Protein AF-A0A519LJG6-F1 (afdb_monomer_lite)

Foldseek 3Di:
DDDPPPPPPPPDPDPPDPDPDDDDDDPPQPPDDDDQKDWDDDPVCRVPTWIWGWDDDRPDTQWIDIQFKIWGFDDDPPDTAKIWMAGCPPNDGHTAKMWGFDDDPNHTAKIKMAGDDDPVQPRHPWIKMWGWDQDPVQKIKIWIWTAHSPPRDTHTAQWIWIFHDDPSHTAKIWIWHPPDPVTDIDIDGDDDDPDPPDD

Secondary structure (DSSP, 8-state):
---------S-----S--------------------EEEE--TT-GGG-EEEEEEEETTEEEEEE-SSEEEEEEEETTEEEEEEEEE-GGG--EEEEEEEEEEETTEEEEEEEEE---SS-TT-SEEEEEEEEE-TTSEEEEEEEEE-TTT--EEEEEEEEEEEEETTEEEEEEEEE-SSSSPEEEEEE-----S----

pLDDT: mean 85.19, std 20.62, range [30.3, 98.69]

Sequence (199 aa):
MKNFLCLFVALAIILGSCSHDDSNEPDNGNNVTLPKKIQYTNPDYPDRNFTSAIKYVGNRIVSFTTEKTRTDYTYQGNLIVKITTYDIRYNKNDKLVEDSYSYTGGKLSSWTSAENFTSEYPFGEYRSKSVYTYNADDTITKEKYQINTTTGEETKSNYFDVFTYKNGNLITLVSTDTNSLPYSVNTSIYEYDTKKQSI

Structure (mmCIF, N/CA/C/O backbone):
data_AF-A0A519LJG6-F1
#
_entry.id   AF-A0A519LJG6-F1
#
loop_
_atom_site.group_PDB
_atom_site.id
_atom_site.type_symbol
_atom_site.label_atom_id
_atom_site.label_alt_id
_atom_site.label_comp_id
_atom_site.label_asym_id
_atom_site.label_entity_id
_atom_site.label_seq_id
_atom_site.pdbx_PDB_ins_code
_atom_site.Cartn_x
_atom_site.Cartn_y
_atom_site.Cartn_z
_atom_site.occupancy
_atom_site.B_iso_or_equiv
_atom_site.auth_seq_id
_atom_site.auth_comp_id
_atom_site.auth_asym_id
_atom_site.auth_atom_id
_atom_site.pdbx_PDB_model_num
ATOM 1 N N . MET A 1 1 ? 14.552 14.739 -6.191 1.00 30.30 1 MET A N 1
ATOM 2 C CA . MET A 1 1 ? 13.195 14.914 -5.629 1.00 30.30 1 MET A CA 1
ATOM 3 C C . MET A 1 1 ? 12.362 13.715 -6.059 1.00 30.30 1 MET A C 1
ATOM 5 O O . MET A 1 1 ? 12.070 13.585 -7.241 1.00 30.30 1 MET A O 1
ATOM 9 N N . LYS A 1 2 ? 12.139 12.761 -5.146 1.00 32.56 2 LYS A N 1
ATOM 10 C CA . LYS A 1 2 ? 11.453 11.486 -5.409 1.00 32.56 2 LYS A CA 1
ATOM 11 C C . LYS A 1 2 ? 9.969 11.709 -5.107 1.00 32.56 2 LYS A C 1
ATOM 13 O O . LYS A 1 2 ? 9.604 11.837 -3.944 1.00 32.56 2 LYS A O 1
ATOM 18 N N . ASN A 1 3 ? 9.145 11.854 -6.140 1.00 36.41 3 ASN A N 1
ATOM 19 C CA . ASN A 1 3 ? 7.713 12.093 -5.969 1.00 36.41 3 ASN A CA 1
ATOM 20 C C . ASN A 1 3 ? 7.048 10.782 -5.529 1.00 36.41 3 ASN A C 1
ATOM 22 O O . ASN A 1 3 ? 6.919 9.857 -6.329 1.00 36.41 3 ASN A O 1
ATOM 26 N N . PHE A 1 4 ? 6.654 10.704 -4.257 1.00 41.19 4 PHE A N 1
ATOM 27 C CA . PHE A 1 4 ? 5.758 9.668 -3.753 1.00 41.19 4 PHE A CA 1
ATOM 28 C C . PHE A 1 4 ? 4.382 9.871 -4.394 1.00 41.19 4 PHE A C 1
ATOM 30 O O . PHE A 1 4 ? 3.631 10.765 -4.011 1.00 41.19 4 PHE A O 1
ATOM 37 N N . LEU A 1 5 ? 4.051 9.048 -5.390 1.00 36.72 5 LEU A N 1
ATOM 38 C CA . LEU A 1 5 ? 2.662 8.853 -5.785 1.00 36.72 5 LEU A CA 1
ATOM 39 C C . LEU A 1 5 ? 2.018 7.970 -4.704 1.00 36.72 5 LEU A C 1
ATOM 41 O O . LEU A 1 5 ? 2.095 6.746 -4.764 1.00 36.72 5 LEU A O 1
ATOM 45 N N . CYS A 1 6 ? 1.420 8.593 -3.687 1.00 42.44 6 CYS A N 1
ATOM 46 C CA . CYS A 1 6 ? 0.468 7.923 -2.804 1.00 42.44 6 CYS A CA 1
ATOM 47 C C . CYS A 1 6 ? -0.752 7.517 -3.640 1.00 42.44 6 CYS A C 1
ATOM 49 O O . CYS A 1 6 ? -1.692 8.292 -3.810 1.00 42.44 6 CYS A O 1
ATOM 51 N N . LEU A 1 7 ? -0.727 6.311 -4.202 1.00 42.25 7 LEU A N 1
ATOM 52 C CA . LEU A 1 7 ? -1.889 5.717 -4.848 1.00 42.25 7 LEU A CA 1
ATOM 53 C C . LEU A 1 7 ? -2.843 5.211 -3.765 1.00 42.25 7 LEU A C 1
ATOM 55 O O . LEU A 1 7 ? -2.740 4.089 -3.276 1.00 42.25 7 LEU A O 1
ATOM 59 N N . PHE A 1 8 ? -3.805 6.066 -3.424 1.00 45.81 8 PHE A N 1
ATOM 60 C CA . PHE A 1 8 ? -5.108 5.656 -2.914 1.00 45.81 8 PHE A CA 1
ATOM 61 C C . PHE A 1 8 ? -5.787 4.754 -3.960 1.00 45.81 8 PHE A C 1
ATOM 63 O O . PHE A 1 8 ? -6.576 5.211 -4.779 1.00 45.81 8 PHE A O 1
ATOM 70 N N . VAL A 1 9 ? -5.461 3.461 -3.957 1.00 46.34 9 VAL A N 1
ATOM 71 C CA . VAL A 1 9 ? -6.198 2.424 -4.697 1.00 46.34 9 VAL A CA 1
ATOM 72 C C . VAL A 1 9 ? -6.468 1.268 -3.741 1.00 46.34 9 VAL A C 1
ATOM 74 O O . VAL A 1 9 ? -5.906 0.186 -3.850 1.00 46.34 9 VAL A O 1
ATOM 77 N N . ALA A 1 10 ? -7.315 1.527 -2.747 1.00 42.22 10 ALA A N 1
ATOM 78 C CA . ALA A 1 10 ? -7.907 0.478 -1.917 1.00 42.22 10 ALA A CA 1
ATOM 79 C C . ALA A 1 10 ? -9.402 0.703 -1.615 1.00 42.22 10 ALA A C 1
ATOM 81 O O . ALA A 1 10 ? -9.995 -0.085 -0.888 1.00 42.22 10 ALA A O 1
ATOM 82 N N . LEU A 1 11 ? -10.046 1.716 -2.211 1.00 42.59 11 LEU A N 1
ATOM 83 C CA . LEU A 1 11 ? -11.495 1.937 -2.119 1.00 42.59 11 LEU A CA 1
ATOM 84 C C . LEU A 1 11 ? -12.118 1.933 -3.523 1.00 42.59 11 LEU A C 1
ATOM 86 O O . LEU A 1 11 ? -12.392 2.975 -4.104 1.00 42.59 11 LEU A O 1
ATOM 90 N N . ALA A 1 12 ? -12.315 0.745 -4.094 1.00 46.16 12 ALA A N 1
ATOM 91 C CA . ALA A 1 12 ? -13.162 0.572 -5.280 1.00 46.16 12 ALA A CA 1
ATOM 92 C C . ALA A 1 12 ? -13.862 -0.800 -5.315 1.00 46.16 12 ALA A C 1
ATOM 94 O O . ALA A 1 12 ? -14.150 -1.325 -6.386 1.00 46.16 12 ALA A O 1
ATOM 95 N N . ILE A 1 13 ? -14.140 -1.406 -4.153 1.00 48.88 13 ILE A N 1
ATOM 96 C CA . ILE A 1 13 ? -14.915 -2.656 -4.074 1.00 48.88 13 ILE A CA 1
ATOM 97 C C . ILE A 1 13 ? -16.070 -2.482 -3.084 1.00 48.88 13 ILE A C 1
ATOM 99 O O . ILE A 1 13 ? -16.146 -3.138 -2.053 1.00 48.88 13 ILE A O 1
ATOM 103 N N . ILE A 1 14 ? -16.971 -1.553 -3.405 1.00 45.97 14 ILE A N 1
ATOM 104 C CA . ILE A 1 14 ? -18.349 -1.549 -2.894 1.00 45.97 14 ILE A CA 1
ATOM 105 C C . ILE A 1 14 ? -19.282 -1.070 -4.018 1.00 45.97 14 ILE A C 1
ATOM 107 O O . ILE A 1 14 ? -19.922 -0.033 -3.932 1.00 45.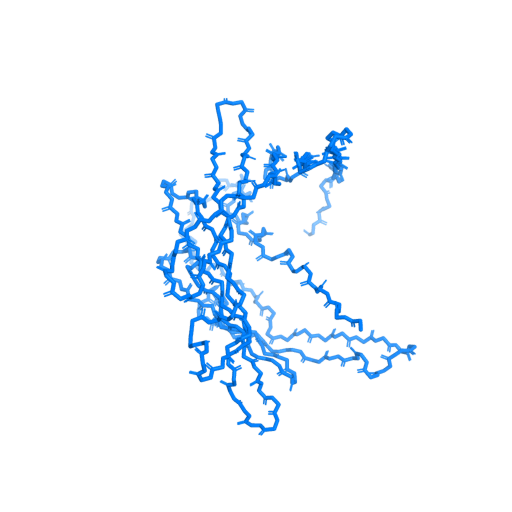97 14 ILE A O 1
ATOM 111 N N . LEU A 1 15 ? -19.330 -1.813 -5.125 1.00 41.88 15 LEU A N 1
ATOM 112 C CA . LEU A 1 15 ? -20.366 -1.659 -6.158 1.00 41.88 15 LEU A CA 1
ATOM 113 C C . LEU A 1 15 ? -21.235 -2.921 -6.202 1.00 41.88 15 LEU A C 1
ATOM 115 O O . LEU A 1 15 ? -21.326 -3.588 -7.225 1.00 41.88 15 LEU A O 1
ATOM 119 N N . GLY A 1 16 ? -21.812 -3.289 -5.056 1.00 42.28 16 GLY A N 1
ATOM 120 C CA . GLY A 1 16 ? -22.597 -4.520 -4.919 1.00 42.28 16 GLY A CA 1
ATOM 121 C C . GLY A 1 16 ? -23.886 -4.403 -4.111 1.00 42.28 16 GLY A C 1
ATOM 122 O O . GLY A 1 16 ? -24.398 -5.430 -3.693 1.00 42.28 16 GLY A O 1
ATOM 123 N N . SER A 1 17 ? -24.417 -3.205 -3.840 1.00 34.50 17 SER A N 1
ATOM 124 C CA . SER A 1 17 ? -25.734 -3.102 -3.189 1.00 34.50 17 SER A CA 1
ATOM 125 C C . SER A 1 17 ? -26.428 -1.766 -3.457 1.00 34.50 17 SER A C 1
ATOM 127 O O . SER A 1 17 ? -26.683 -0.986 -2.544 1.00 34.50 17 SER A O 1
ATOM 129 N N . CYS A 1 18 ? -26.758 -1.519 -4.721 1.00 38.38 18 CYS A N 1
ATOM 130 C CA . CYS A 1 18 ? -27.837 -0.611 -5.099 1.00 38.38 18 CYS A CA 1
ATOM 131 C C . CYS A 1 18 ? -28.643 -1.272 -6.224 1.00 38.38 18 CYS A C 1
ATOM 133 O O . CYS A 1 18 ? -28.497 -0.907 -7.383 1.00 38.38 18 CYS A O 1
ATOM 135 N N . SER A 1 19 ? -29.490 -2.243 -5.886 1.00 35.34 19 SER A N 1
ATOM 136 C CA . SER A 1 19 ? -30.708 -2.498 -6.658 1.00 35.34 19 SER A CA 1
ATOM 137 C C . SER A 1 19 ? -31.836 -2.803 -5.679 1.00 35.34 19 SER A C 1
ATOM 139 O O . SER A 1 19 ? -31.994 -3.919 -5.191 1.00 35.34 19 SER A O 1
ATOM 141 N N . HIS A 1 20 ? -32.598 -1.768 -5.343 1.00 41.69 20 HIS A N 1
ATOM 142 C CA . HIS A 1 20 ? -34.005 -1.978 -5.059 1.00 41.69 20 HIS A CA 1
ATOM 143 C C . HIS A 1 20 ? -34.674 -1.999 -6.427 1.00 41.69 20 HIS A C 1
ATOM 145 O O . HIS A 1 20 ? -34.924 -0.940 -6.984 1.00 41.69 20 HIS A O 1
ATOM 151 N N . ASP A 1 21 ? -34.819 -3.191 -6.989 1.00 35.78 21 ASP A N 1
ATOM 152 C CA . ASP A 1 21 ? -35.849 -3.486 -7.975 1.00 35.78 21 ASP A CA 1
ATOM 153 C C . ASP A 1 21 ? -36.159 -4.978 -7.865 1.00 35.78 21 ASP A C 1
ATOM 155 O O . ASP A 1 21 ? -35.320 -5.842 -8.129 1.00 35.78 21 ASP A O 1
ATOM 159 N N . ASP A 1 22 ? -37.370 -5.258 -7.390 1.00 40.38 22 ASP A N 1
ATOM 160 C CA . ASP A 1 22 ? -37.976 -6.579 -7.373 1.00 40.38 22 ASP A CA 1
ATOM 161 C C . ASP A 1 22 ? -38.136 -7.070 -8.819 1.00 40.38 22 ASP A C 1
ATOM 163 O O . ASP A 1 22 ? -39.099 -6.731 -9.506 1.00 40.38 22 ASP A O 1
ATOM 167 N N . SER A 1 23 ? -37.219 -7.907 -9.298 1.00 36.44 23 SER A N 1
ATOM 168 C CA . SER A 1 23 ? -37.533 -8.825 -10.394 1.00 36.44 23 SER A CA 1
ATOM 169 C C . SER A 1 23 ? -36.710 -10.107 -10.289 1.00 36.44 23 SER A C 1
ATOM 171 O O . SER A 1 23 ? -35.486 -10.106 -10.190 1.00 36.44 23 SER A O 1
ATOM 173 N N . ASN A 1 24 ? -37.437 -11.222 -10.244 1.00 42.44 24 ASN A N 1
ATOM 174 C CA . ASN A 1 24 ? -36.923 -12.577 -10.109 1.00 42.44 24 ASN A CA 1
ATOM 175 C C . ASN A 1 24 ? -36.322 -13.071 -11.435 1.00 42.44 24 ASN A C 1
ATOM 177 O O . ASN A 1 24 ? -36.947 -13.883 -12.115 1.00 42.44 24 ASN A O 1
ATOM 181 N N . GLU A 1 25 ? -35.114 -12.633 -11.787 1.00 36.94 25 GLU A N 1
ATOM 182 C CA . GLU A 1 25 ? -34.298 -13.326 -12.790 1.00 36.94 25 GLU A CA 1
ATOM 183 C C . GLU A 1 25 ? -32.906 -13.681 -12.243 1.00 36.94 25 GLU A C 1
ATOM 185 O O . GLU A 1 25 ? -32.318 -12.910 -11.481 1.00 36.94 25 GLU A O 1
ATOM 190 N N . PRO A 1 26 ? -32.367 -14.867 -12.588 1.00 40.28 26 PRO A N 1
ATOM 191 C CA . PRO A 1 26 ? -31.034 -15.264 -12.169 1.00 40.28 26 PRO A CA 1
ATOM 192 C C . PRO A 1 26 ? -30.013 -14.396 -12.910 1.00 40.28 26 PRO A C 1
ATOM 194 O O . PRO A 1 26 ? -29.839 -14.540 -14.119 1.00 40.28 26 PRO A O 1
ATOM 197 N N . ASP A 1 27 ? -29.359 -13.495 -12.172 1.00 42.53 27 ASP A N 1
ATOM 198 C CA . ASP A 1 27 ? -28.318 -12.583 -12.658 1.00 42.53 27 ASP A CA 1
ATOM 199 C C . ASP A 1 27 ? -27.167 -13.375 -13.300 1.00 42.53 27 ASP A C 1
ATOM 201 O O . ASP A 1 27 ? -26.256 -13.903 -12.651 1.00 42.53 27 ASP A O 1
ATOM 205 N N . ASN A 1 28 ? -27.271 -13.526 -14.616 1.00 39.53 28 ASN A N 1
ATOM 206 C CA . ASN A 1 28 ? -26.342 -14.247 -15.459 1.00 39.53 28 ASN A CA 1
ATOM 207 C C . ASN A 1 28 ? -25.142 -13.327 -15.712 1.00 39.53 28 ASN A C 1
ATOM 209 O O . ASN A 1 28 ? -25.049 -12.682 -16.749 1.00 39.53 28 ASN A O 1
ATOM 213 N N . GLY A 1 29 ? -24.247 -13.245 -14.723 1.00 47.47 29 GLY A N 1
ATOM 214 C CA . GLY A 1 29 ? -22.912 -12.665 -14.848 1.00 47.47 29 GLY A CA 1
ATOM 215 C C . GLY A 1 29 ? -22.887 -11.287 -15.504 1.00 47.47 29 GLY A C 1
ATOM 216 O O . GLY A 1 29 ? -22.492 -11.177 -16.662 1.00 47.47 29 GLY A O 1
ATOM 217 N N . ASN A 1 30 ? -23.246 -10.249 -14.743 1.00 49.38 30 ASN A N 1
ATOM 218 C CA . ASN A 1 30 ? -23.007 -8.841 -15.069 1.00 49.38 30 ASN A CA 1
ATOM 219 C C . ASN A 1 30 ? -21.791 -8.650 -15.997 1.00 49.38 30 ASN A C 1
ATOM 221 O O . ASN A 1 30 ? -20.646 -8.886 -15.598 1.00 49.38 30 ASN A O 1
ATOM 225 N N . ASN A 1 31 ? -22.044 -8.224 -17.241 1.00 59.66 31 ASN A N 1
ATOM 226 C CA . ASN A 1 31 ? -21.032 -7.889 -18.246 1.00 59.66 31 ASN A CA 1
ATOM 227 C C . ASN A 1 31 ? -20.259 -6.629 -17.816 1.00 59.66 31 ASN A C 1
ATOM 229 O O . ASN A 1 31 ? -20.437 -5.538 -18.360 1.00 59.66 31 ASN A O 1
ATOM 233 N N . VAL A 1 32 ? -19.405 -6.759 -16.801 1.00 77.06 32 VAL A N 1
ATOM 234 C CA . VAL A 1 32 ? -18.579 -5.660 -16.306 1.00 77.06 32 VAL A CA 1
ATOM 235 C C . VAL A 1 32 ? -17.503 -5.355 -17.347 1.00 77.06 32 VAL A C 1
ATOM 237 O O . VAL A 1 32 ? -16.586 -6.144 -17.581 1.00 77.06 32 VAL A O 1
ATOM 240 N N . THR A 1 33 ? -17.600 -4.184 -17.975 1.00 87.44 33 THR A N 1
ATOM 241 C CA . THR A 1 33 ? -16.565 -3.683 -18.885 1.00 87.44 33 THR A CA 1
ATOM 242 C C . THR A 1 33 ? -15.431 -3.069 -18.071 1.00 87.44 33 THR A C 1
ATOM 244 O O . THR A 1 33 ? -15.617 -2.054 -17.406 1.00 87.44 33 THR A O 1
ATOM 247 N N . LEU A 1 34 ? -14.245 -3.682 -18.122 1.00 91.94 34 LEU A N 1
ATOM 248 C CA . LEU A 1 34 ? -13.071 -3.241 -17.363 1.00 91.94 34 LEU A CA 1
ATOM 249 C C . LEU A 1 34 ? -12.063 -2.506 -18.261 1.00 91.94 34 LEU A C 1
ATOM 251 O O . LEU A 1 34 ? -11.753 -2.996 -19.355 1.00 91.94 34 LEU A O 1
ATOM 255 N N . PRO A 1 35 ? -11.510 -1.361 -17.817 1.00 93.94 35 PRO A N 1
ATOM 256 C CA . PRO A 1 35 ? -10.543 -0.602 -18.597 1.00 93.94 35 PRO A CA 1
ATOM 257 C C . PRO A 1 35 ? -9.236 -1.382 -18.736 1.00 93.94 35 PRO A C 1
ATOM 259 O O . PRO A 1 35 ? -8.608 -1.747 -17.753 1.00 93.94 35 PRO A O 1
ATOM 262 N N . LYS A 1 36 ? -8.778 -1.608 -19.968 1.00 95.00 36 LYS A N 1
ATOM 263 C CA . LYS A 1 36 ? -7.524 -2.342 -20.235 1.00 95.00 36 LYS A CA 1
ATOM 264 C C . LYS A 1 36 ? -6.320 -1.432 -20.461 1.00 95.00 36 LYS A C 1
ATOM 266 O O . LYS A 1 36 ? -5.195 -1.919 -20.543 1.00 95.00 36 LYS A O 1
ATOM 271 N N . LYS A 1 37 ? -6.549 -0.126 -20.594 1.00 95.75 37 LYS A N 1
ATOM 272 C CA . LYS A 1 37 ? -5.528 0.872 -20.907 1.00 95.75 37 LYS A CA 1
ATOM 273 C C . LYS A 1 37 ? -5.874 2.189 -20.224 1.00 95.75 37 LYS A C 1
ATOM 275 O O . LYS A 1 37 ? -7.031 2.597 -20.266 1.00 95.75 37 LYS A O 1
ATOM 280 N N . ILE A 1 38 ? -4.878 2.855 -19.650 1.00 93.94 38 ILE A N 1
ATOM 281 C CA . ILE A 1 38 ? -4.988 4.248 -19.203 1.00 93.94 38 ILE A CA 1
ATOM 282 C C . ILE A 1 38 ? -3.919 5.044 -19.939 1.00 93.94 38 ILE A C 1
ATOM 284 O O . ILE A 1 38 ? -2.797 4.575 -20.129 1.00 93.94 38 ILE A O 1
ATOM 288 N N . GLN A 1 39 ? -4.280 6.240 -20.381 1.00 94.38 39 GLN A N 1
ATOM 289 C CA . GLN A 1 39 ? -3.352 7.161 -21.008 1.00 94.38 39 GLN A CA 1
ATOM 290 C C . GLN A 1 39 ? -3.410 8.486 -20.266 1.00 94.38 39 GLN A C 1
ATOM 292 O O . GLN A 1 39 ? -4.486 9.043 -20.062 1.00 94.38 39 GLN A O 1
ATOM 297 N N . TYR A 1 40 ? -2.244 8.974 -19.866 1.00 92.12 40 TYR A N 1
ATOM 298 C CA . TYR A 1 40 ? -2.080 10.307 -19.316 1.00 92.12 40 TYR A CA 1
ATOM 299 C C . TYR A 1 40 ? -1.356 11.175 -20.339 1.00 92.12 40 TYR A C 1
ATOM 301 O O . TYR A 1 40 ? -0.300 10.795 -20.853 1.00 92.12 40 TYR A O 1
ATOM 309 N N . THR A 1 41 ? -1.939 12.335 -20.628 1.00 94.31 41 THR A N 1
ATOM 310 C CA . THR A 1 41 ? -1.393 13.328 -21.552 1.00 94.31 41 THR A CA 1
ATOM 311 C C . THR A 1 41 ? -1.364 14.694 -20.890 1.00 94.31 41 THR A C 1
ATOM 313 O O . THR A 1 41 ? -2.393 15.187 -20.432 1.00 94.31 41 THR A O 1
ATOM 316 N N . ASN A 1 42 ? -0.196 15.318 -20.890 1.00 93.25 42 ASN A N 1
ATOM 317 C CA . ASN A 1 42 ? 0.047 16.677 -20.462 1.00 93.25 42 ASN A CA 1
ATOM 318 C C . ASN A 1 42 ? 0.835 17.396 -21.573 1.00 93.25 42 ASN A C 1
ATOM 320 O O . ASN A 1 42 ? 2.006 17.077 -21.785 1.00 93.25 42 ASN A O 1
ATOM 324 N N . PRO A 1 43 ? 0.208 18.328 -22.308 1.00 94.19 43 PRO A N 1
ATOM 325 C CA . PRO A 1 43 ? 0.860 19.009 -23.424 1.00 94.19 43 PRO A CA 1
ATOM 326 C C . PRO A 1 43 ? 2.018 19.915 -22.981 1.00 94.19 43 PRO A C 1
ATOM 328 O O . PRO A 1 43 ? 2.978 20.054 -23.732 1.00 94.19 43 PRO A O 1
ATOM 331 N N . ASP A 1 44 ? 1.970 20.468 -21.764 1.00 97.56 44 ASP A N 1
ATOM 332 C CA . ASP A 1 44 ? 3.036 21.320 -21.216 1.00 97.56 44 ASP A CA 1
ATOM 333 C C . ASP A 1 44 ? 4.260 20.503 -20.781 1.00 97.56 44 ASP A C 1
ATOM 335 O O . ASP A 1 44 ? 5.379 21.014 -20.715 1.00 97.56 44 ASP A O 1
ATOM 339 N N . TYR A 1 45 ? 4.059 19.211 -20.500 1.00 93.94 45 TYR A N 1
ATOM 340 C CA . TYR A 1 45 ? 5.118 18.282 -20.114 1.00 93.94 45 TYR A CA 1
ATOM 341 C C . TYR A 1 45 ? 4.988 16.937 -20.847 1.00 93.94 45 TYR A C 1
ATOM 343 O O . TYR A 1 45 ? 4.696 15.925 -20.199 1.00 93.94 45 TYR A O 1
ATOM 351 N N . PRO A 1 46 ? 5.249 16.886 -22.170 1.00 90.81 46 PRO A N 1
ATOM 352 C CA . PRO A 1 46 ? 5.054 15.677 -22.970 1.00 90.81 46 PRO A CA 1
ATOM 353 C C . PRO A 1 46 ? 5.853 14.468 -22.474 1.00 90.81 46 PRO A C 1
ATOM 355 O O . PRO A 1 46 ? 5.363 13.345 -22.535 1.00 90.81 46 PRO A O 1
ATOM 358 N N . ASP A 1 47 ? 7.035 14.688 -21.892 1.00 89.06 47 ASP A N 1
ATOM 359 C CA . ASP A 1 47 ? 7.883 13.629 -21.318 1.00 89.06 47 ASP A CA 1
ATOM 360 C C . ASP A 1 47 ? 7.277 12.958 -20.071 1.00 89.06 47 ASP A C 1
ATOM 362 O O . ASP A 1 47 ? 7.780 11.943 -19.583 1.00 89.06 47 ASP A O 1
ATOM 366 N N . ARG A 1 48 ? 6.209 13.540 -19.510 1.00 88.00 48 ARG A N 1
ATOM 367 C CA . ARG A 1 48 ? 5.432 12.950 -18.412 1.00 88.00 48 ARG A CA 1
ATOM 368 C C . ARG A 1 48 ? 4.243 12.145 -18.910 1.00 88.00 48 ARG A C 1
ATOM 370 O O . ARG A 1 48 ? 3.579 11.519 -18.085 1.00 88.00 48 ARG A O 1
ATOM 377 N N . ASN A 1 49 ? 3.958 12.170 -20.210 1.00 91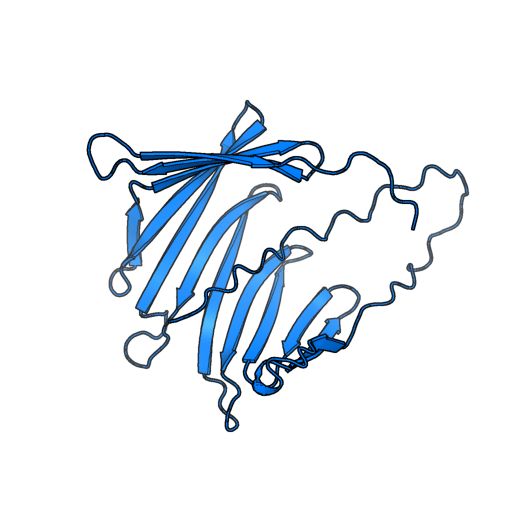.19 49 ASN A N 1
ATOM 378 C CA . ASN A 1 49 ? 2.921 11.334 -20.788 1.00 91.19 49 ASN A CA 1
ATOM 379 C C . ASN A 1 49 ? 3.282 9.875 -20.556 1.00 91.19 49 ASN A C 1
ATOM 381 O O . ASN A 1 49 ? 4.447 9.487 -20.623 1.00 91.19 49 ASN A O 1
ATOM 385 N N . PHE A 1 50 ? 2.276 9.059 -20.282 1.00 89.44 50 PHE A N 1
ATOM 386 C CA . PHE A 1 50 ? 2.487 7.628 -20.184 1.00 89.44 50 PHE A CA 1
ATOM 387 C C . PHE A 1 50 ? 1.250 6.884 -20.643 1.00 89.44 50 PHE A C 1
ATOM 389 O O . PHE A 1 50 ? 0.112 7.344 -20.513 1.00 89.44 50 PHE A O 1
ATOM 396 N N . THR A 1 51 ? 1.500 5.694 -21.163 1.00 94.50 51 THR A N 1
ATOM 397 C CA . THR A 1 51 ? 0.479 4.681 -21.363 1.00 94.50 51 THR A CA 1
ATOM 398 C C . THR A 1 51 ? 0.684 3.582 -20.338 1.00 94.50 51 THR A C 1
ATOM 400 O O . THR A 1 51 ? 1.811 3.156 -20.079 1.00 94.50 51 THR A O 1
ATOM 403 N N . SER A 1 52 ? -0.413 3.094 -19.778 1.00 96.25 52 SER A N 1
ATOM 404 C CA . SER A 1 52 ? -0.420 1.868 -19.002 1.00 96.25 52 SER A CA 1
ATOM 405 C C . SER A 1 52 ? -1.396 0.851 -19.572 1.00 96.25 52 SER A C 1
ATOM 407 O O . SER A 1 52 ? -2.376 1.195 -20.233 1.00 96.25 52 SER A O 1
ATOM 409 N N . ALA A 1 53 ? -1.106 -0.417 -19.313 1.00 97.75 53 ALA A N 1
ATOM 410 C CA . ALA A 1 53 ? -1.943 -1.556 -19.633 1.00 97.75 53 ALA A 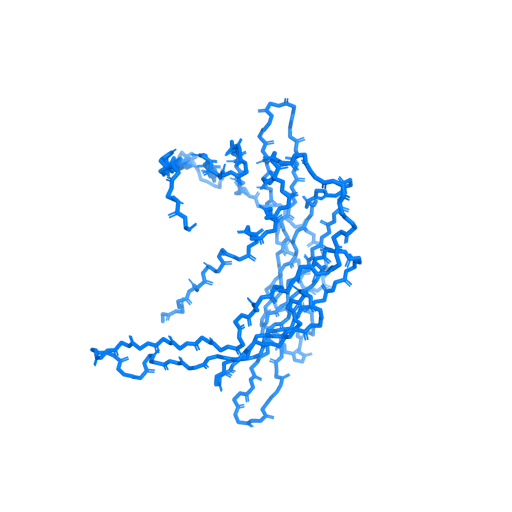CA 1
ATOM 411 C C . ALA A 1 53 ? -2.374 -2.254 -18.343 1.00 97.75 53 ALA A C 1
ATOM 413 O O . ALA A 1 53 ? -1.591 -2.375 -17.399 1.00 97.75 53 ALA A O 1
ATOM 414 N N . ILE A 1 54 ? -3.609 -2.746 -18.323 1.00 98.12 54 ILE A N 1
ATOM 415 C CA . ILE A 1 54 ? -4.187 -3.458 -17.185 1.00 98.12 54 ILE A CA 1
ATOM 416 C C . ILE A 1 54 ? -4.621 -4.846 -17.637 1.00 98.12 54 ILE A C 1
ATOM 418 O O . ILE A 1 54 ? -5.318 -5.003 -18.643 1.00 98.12 54 ILE A O 1
ATOM 422 N N . LYS A 1 55 ? -4.196 -5.864 -16.890 1.00 97.75 55 LYS A N 1
ATOM 423 C CA . LYS A 1 55 ? -4.580 -7.260 -17.102 1.00 97.75 55 LYS A CA 1
ATOM 424 C C . LYS A 1 55 ? -5.499 -7.716 -15.983 1.00 97.75 55 LYS A C 1
ATOM 426 O O . LYS A 1 55 ? -5.250 -7.419 -14.815 1.00 97.75 55 LYS A O 1
ATOM 431 N N . TYR A 1 56 ? -6.504 -8.501 -16.358 1.00 96.56 56 TYR A N 1
ATOM 432 C CA . TYR A 1 56 ? -7.498 -9.046 -15.443 1.00 96.56 56 TYR A CA 1
ATOM 433 C C . TYR A 1 56 ? -7.640 -10.558 -15.602 1.00 96.56 56 TYR A C 1
ATOM 435 O O . TYR A 1 56 ? -7.437 -11.094 -16.692 1.00 96.56 56 TYR A O 1
ATOM 443 N N . VAL A 1 57 ? -8.052 -11.218 -14.522 1.00 94.62 57 VAL A N 1
ATOM 444 C CA . VAL A 1 57 ? -8.630 -12.567 -14.532 1.00 94.62 57 VAL A CA 1
ATOM 445 C C . VAL A 1 57 ? -10.025 -12.454 -13.925 1.00 94.62 57 VAL A C 1
ATOM 447 O O . VAL A 1 57 ? -10.170 -12.126 -12.747 1.00 94.62 57 VAL A O 1
ATOM 450 N N . GLY A 1 58 ? -11.060 -12.659 -14.743 1.00 91.44 58 GLY A N 1
ATOM 451 C CA . GLY A 1 58 ? -12.425 -12.276 -14.373 1.00 91.44 58 GLY A CA 1
ATOM 452 C C . GLY A 1 58 ? -12.496 -10.777 -14.071 1.00 91.44 58 GLY A C 1
ATOM 453 O O . GLY A 1 58 ? -12.060 -9.961 -14.881 1.00 91.44 58 GLY A O 1
ATOM 454 N N . ASN A 1 59 ? -12.988 -10.423 -12.882 1.00 90.81 59 ASN A N 1
ATOM 455 C CA . ASN A 1 59 ? -13.063 -9.042 -12.400 1.00 90.81 59 ASN A CA 1
ATOM 456 C C . ASN A 1 59 ? -11.856 -8.589 -11.557 1.00 90.81 59 ASN A C 1
ATOM 458 O O . ASN A 1 59 ? -11.852 -7.471 -11.043 1.00 90.81 59 ASN A O 1
ATOM 462 N N . ARG A 1 60 ? -10.826 -9.429 -11.400 1.00 93.38 60 ARG A N 1
ATOM 463 C CA . ARG A 1 60 ? -9.656 -9.124 -10.565 1.00 93.38 60 ARG A CA 1
ATOM 464 C C . ARG A 1 60 ? -8.521 -8.582 -11.409 1.00 93.38 60 ARG A C 1
ATOM 466 O O . ARG A 1 60 ? -8.125 -9.225 -12.380 1.00 93.38 60 ARG A O 1
ATOM 473 N N . ILE A 1 61 ? -7.980 -7.429 -11.028 1.00 96.44 61 ILE A N 1
ATOM 474 C CA . ILE A 1 61 ? -6.732 -6.921 -11.599 1.00 96.44 61 ILE A CA 1
ATOM 475 C C . ILE A 1 61 ? -5.597 -7.858 -11.193 1.00 96.44 61 ILE A C 1
ATOM 477 O O . ILE A 1 61 ? -5.436 -8.157 -10.021 1.00 96.44 61 ILE A O 1
ATOM 481 N N . VAL A 1 62 ? -4.819 -8.349 -12.151 1.00 97.69 62 VAL A N 1
ATOM 482 C CA . VAL A 1 62 ? -3.659 -9.211 -11.864 1.00 97.69 62 VAL A CA 1
ATOM 483 C C . VAL A 1 62 ? -2.345 -8.509 -12.154 1.00 97.69 62 VAL A C 1
ATOM 485 O O . VAL A 1 62 ? -1.333 -8.835 -11.540 1.00 97.69 62 VAL A O 1
ATOM 488 N N . SER A 1 63 ? -2.354 -7.523 -13.056 1.00 97.94 63 SER A N 1
ATOM 489 C CA . SER A 1 63 ? -1.171 -6.722 -13.345 1.00 97.94 63 SER A CA 1
ATOM 490 C C . SER A 1 63 ? -1.534 -5.346 -13.899 1.00 97.94 63 SER A C 1
ATOM 492 O O . SER A 1 63 ? -2.472 -5.210 -14.689 1.00 97.94 63 SER A O 1
ATOM 494 N N . PHE A 1 64 ? -0.755 -4.342 -13.514 1.00 97.69 64 PHE A N 1
ATOM 495 C CA . PHE A 1 64 ? -0.743 -2.993 -14.066 1.00 97.69 64 PHE A CA 1
ATOM 496 C C . PHE A 1 64 ? 0.662 -2.707 -14.591 1.00 97.69 64 PHE A C 1
ATOM 498 O O . PHE A 1 64 ? 1.636 -2.826 -13.858 1.00 97.69 64 PHE A O 1
ATOM 505 N N . THR A 1 65 ? 0.801 -2.364 -15.866 1.00 97.50 65 THR A N 1
ATOM 506 C CA . THR A 1 65 ? 2.109 -2.179 -16.508 1.00 97.50 65 THR A CA 1
ATOM 507 C C . THR A 1 65 ? 2.194 -0.801 -17.137 1.00 97.50 65 THR A C 1
ATOM 509 O O . THR A 1 65 ? 1.309 -0.427 -17.896 1.00 97.50 65 THR A O 1
ATOM 512 N N . THR A 1 66 ? 3.258 -0.060 -16.848 1.00 94.62 66 THR A N 1
ATOM 513 C CA . THR A 1 66 ? 3.657 1.165 -17.554 1.00 94.62 66 THR A CA 1
ATOM 514 C C . THR A 1 66 ? 4.876 0.875 -18.430 1.00 94.62 66 THR A C 1
ATOM 516 O O . THR A 1 66 ? 5.369 -0.247 -18.472 1.00 94.62 66 THR A O 1
ATOM 519 N N . GLU A 1 67 ? 5.426 1.886 -19.096 1.00 91.88 67 GLU A N 1
ATOM 520 C CA . GLU A 1 67 ? 6.701 1.759 -19.818 1.00 91.88 67 GLU A CA 1
ATOM 521 C C . GLU A 1 67 ? 7.899 1.450 -18.903 1.00 91.88 67 GLU A C 1
ATOM 523 O O . GLU A 1 67 ? 8.929 0.968 -19.369 1.00 91.88 67 GLU A O 1
ATOM 528 N N . LYS A 1 68 ? 7.794 1.758 -17.602 1.00 93.06 68 LYS A N 1
ATOM 529 C CA . LYS A 1 68 ? 8.917 1.673 -16.654 1.00 93.06 68 LYS A CA 1
ATOM 530 C C . LYS A 1 68 ? 8.726 0.602 -15.593 1.00 93.06 68 LYS A C 1
ATOM 532 O O . LYS A 1 68 ? 9.708 0.070 -15.084 1.00 93.06 68 LYS A O 1
ATOM 537 N N . THR A 1 69 ? 7.482 0.307 -15.237 1.00 96.12 69 THR A N 1
ATOM 538 C CA . THR A 1 69 ? 7.162 -0.553 -14.100 1.00 96.12 69 THR A CA 1
ATOM 539 C C . THR A 1 69 ? 6.076 -1.559 -14.424 1.00 96.12 69 THR A C 1
ATOM 541 O O . THR A 1 69 ? 5.180 -1.295 -15.226 1.00 96.12 69 THR A O 1
ATOM 544 N N . ARG A 1 70 ? 6.124 -2.699 -13.739 1.00 97.69 70 ARG A N 1
ATOM 545 C CA . ARG A 1 70 ? 5.017 -3.653 -13.657 1.00 97.69 70 ARG A CA 1
ATOM 546 C C . ARG A 1 70 ? 4.631 -3.835 -12.199 1.00 97.69 70 ARG A C 1
ATOM 548 O O . ARG A 1 70 ? 5.504 -4.088 -11.381 1.00 97.69 70 ARG A O 1
ATOM 555 N N . THR A 1 71 ? 3.349 -3.745 -11.887 1.00 98.50 71 THR A N 1
ATOM 556 C CA . THR A 1 71 ? 2.787 -4.019 -10.566 1.00 98.50 71 THR A CA 1
ATOM 557 C C . THR A 1 71 ? 1.894 -5.244 -10.662 1.00 98.50 71 THR A C 1
ATOM 559 O O . THR A 1 71 ? 0.942 -5.242 -11.436 1.00 98.50 71 THR A O 1
ATOM 562 N N . ASP A 1 72 ? 2.196 -6.275 -9.882 1.00 98.62 72 ASP A N 1
ATOM 563 C CA . ASP A 1 72 ? 1.461 -7.537 -9.849 1.00 98.62 72 ASP A CA 1
ATOM 564 C C . ASP A 1 72 ? 0.662 -7.661 -8.549 1.00 98.62 72 ASP A C 1
ATOM 566 O O . ASP A 1 72 ? 1.140 -7.281 -7.477 1.00 98.62 72 ASP A O 1
ATOM 570 N N . TYR A 1 73 ? -0.547 -8.217 -8.645 1.00 98.62 73 TYR A N 1
ATOM 571 C CA . TYR A 1 73 ? -1.498 -8.330 -7.537 1.00 98.62 73 TYR A CA 1
ATOM 572 C C . TYR A 1 73 ? -1.765 -9.803 -7.219 1.00 98.62 73 TYR A C 1
ATOM 574 O O . TYR A 1 73 ? -2.157 -10.583 -8.086 1.00 98.62 73 TYR A O 1
ATOM 582 N N . THR A 1 74 ? -1.568 -10.189 -5.960 1.00 98.38 74 THR A N 1
ATOM 583 C CA . THR A 1 74 ? -1.809 -11.551 -5.463 1.00 98.38 74 THR A CA 1
ATOM 584 C C . THR A 1 74 ? -3.007 -11.563 -4.526 1.00 98.38 74 THR A C 1
ATOM 586 O O . THR A 1 74 ? -3.124 -10.702 -3.653 1.00 98.38 74 THR A O 1
ATOM 589 N N . TYR A 1 75 ? -3.860 -12.577 -4.666 1.00 97.56 75 TYR A N 1
ATOM 590 C CA . TYR A 1 75 ? -5.112 -12.693 -3.924 1.00 97.56 75 TYR A CA 1
ATOM 591 C C . TYR A 1 75 ? -5.176 -13.966 -3.084 1.00 97.56 75 TYR A C 1
ATOM 593 O O . TYR A 1 75 ? -4.704 -15.021 -3.503 1.00 97.56 75 TYR A O 1
ATOM 601 N N . GLN A 1 76 ? -5.870 -13.874 -1.953 1.00 96.44 76 GLN A N 1
ATOM 602 C CA . GLN A 1 76 ? -6.413 -15.014 -1.224 1.00 96.44 76 GLN A CA 1
ATOM 603 C C . GLN A 1 76 ? -7.930 -14.839 -1.137 1.00 96.44 76 GLN A C 1
ATOM 605 O O . GLN A 1 76 ? -8.433 -13.885 -0.541 1.00 96.44 76 GLN A O 1
ATOM 610 N N . GLY A 1 77 ? -8.682 -15.735 -1.781 1.00 93.81 77 GLY A N 1
ATOM 611 C CA . GLY A 1 77 ? -10.112 -15.509 -1.988 1.00 93.81 77 GLY A CA 1
ATOM 612 C C . GLY A 1 77 ? -10.343 -14.201 -2.753 1.00 93.81 77 GLY A C 1
ATOM 613 O O . GLY A 1 77 ? -9.796 -14.026 -3.840 1.00 93.81 77 GLY A O 1
ATOM 614 N N . ASN A 1 78 ? -11.132 -13.288 -2.180 1.00 92.62 78 ASN A N 1
ATOM 615 C CA . ASN A 1 78 ? -11.431 -11.967 -2.754 1.00 92.62 78 ASN A CA 1
ATOM 616 C C . ASN A 1 78 ? -10.529 -10.833 -2.229 1.00 92.62 78 ASN A C 1
ATOM 618 O O . ASN A 1 78 ? -10.725 -9.684 -2.612 1.00 92.62 78 ASN A O 1
ATOM 622 N N . LEU A 1 79 ? -9.557 -11.131 -1.363 1.00 95.56 79 LEU A N 1
ATOM 623 C CA . LEU A 1 79 ? -8.703 -10.129 -0.721 1.00 95.56 79 LEU A CA 1
ATOM 624 C C . LEU A 1 79 ? -7.332 -10.080 -1.395 1.00 95.56 79 LEU A C 1
ATOM 626 O O . LEU A 1 79 ? -6.740 -11.127 -1.660 1.00 95.56 79 LEU A O 1
ATOM 630 N N . ILE A 1 80 ? -6.820 -8.874 -1.651 1.00 97.81 80 ILE A N 1
ATOM 631 C CA . ILE A 1 80 ? -5.433 -8.675 -2.086 1.00 97.81 80 ILE A CA 1
ATOM 632 C C . ILE A 1 80 ? -4.538 -8.913 -0.874 1.00 97.81 80 ILE A C 1
ATOM 634 O O . ILE A 1 80 ? -4.652 -8.209 0.118 1.00 97.81 80 ILE A O 1
ATOM 638 N N . VAL A 1 81 ? -3.635 -9.883 -0.956 1.00 98.44 81 VAL A N 1
ATOM 639 C CA . VAL A 1 81 ? -2.698 -10.204 0.136 1.00 98.44 81 VAL A CA 1
ATOM 640 C C . VAL A 1 81 ? -1.280 -9.744 -0.156 1.00 98.44 81 VAL A C 1
ATOM 642 O O . VAL A 1 81 ? -0.473 -9.637 0.763 1.00 98.44 81 VAL A O 1
ATOM 645 N N . LYS A 1 82 ? -0.964 -9.451 -1.422 1.00 98.62 82 LYS A N 1
ATOM 646 C CA . LYS A 1 82 ? 0.343 -8.924 -1.807 1.00 98.62 82 LYS A CA 1
ATOM 647 C C . LYS A 1 82 ? 0.279 -8.103 -3.088 1.00 98.62 82 LYS A C 1
ATOM 649 O O . LYS A 1 82 ? -0.406 -8.490 -4.035 1.00 98.62 82 LYS A O 1
ATOM 654 N N . ILE A 1 83 ? 1.039 -7.017 -3.120 1.00 98.69 83 ILE A N 1
ATOM 655 C CA . ILE A 1 83 ? 1.311 -6.210 -4.306 1.00 98.69 83 ILE A CA 1
ATOM 656 C C . ILE A 1 83 ? 2.824 -6.139 -4.478 1.00 98.69 83 ILE A C 1
ATOM 658 O O . ILE A 1 83 ? 3.553 -5.884 -3.523 1.00 98.69 83 ILE A O 1
ATOM 662 N N . THR A 1 84 ? 3.318 -6.376 -5.688 1.00 98.62 84 THR A N 1
ATOM 663 C CA . THR A 1 84 ? 4.752 -6.281 -5.971 1.00 98.62 84 THR A CA 1
ATOM 664 C C . THR A 1 84 ? 4.986 -5.440 -7.207 1.00 98.62 84 THR A C 1
ATOM 666 O O . THR A 1 84 ? 4.455 -5.742 -8.272 1.00 98.62 84 THR A O 1
ATOM 669 N N . THR A 1 85 ? 5.795 -4.393 -7.071 1.00 98.31 85 THR A N 1
ATOM 670 C CA . THR A 1 85 ? 6.191 -3.527 -8.181 1.00 98.31 85 THR A CA 1
ATOM 671 C C . THR A 1 85 ? 7.622 -3.832 -8.598 1.00 98.31 85 THR A C 1
ATOM 673 O O . THR A 1 85 ? 8.512 -3.930 -7.757 1.00 98.31 85 THR A O 1
ATOM 676 N N . TYR A 1 86 ? 7.838 -3.950 -9.902 1.00 97.94 86 TYR A N 1
ATOM 677 C CA . TYR A 1 86 ? 9.109 -4.264 -10.540 1.00 97.94 86 TYR A CA 1
ATOM 678 C C . TYR A 1 86 ? 9.537 -3.136 -11.478 1.00 97.94 86 TYR A C 1
ATOM 680 O O . TYR A 1 86 ? 8.690 -2.529 -12.139 1.00 97.94 86 TYR A O 1
ATOM 688 N N . ASP A 1 87 ? 10.842 -2.895 -11.577 1.00 96.50 87 ASP A N 1
ATOM 689 C CA . ASP A 1 87 ? 11.455 -2.147 -12.673 1.00 96.50 87 ASP A CA 1
ATOM 690 C C . ASP A 1 87 ? 11.595 -3.072 -13.878 1.00 96.50 87 ASP A C 1
ATOM 692 O O . ASP A 1 87 ? 12.227 -4.127 -13.791 1.00 96.50 87 ASP A O 1
ATOM 696 N N . ILE A 1 88 ? 11.005 -2.661 -14.997 1.00 96.56 88 ILE A N 1
ATOM 697 C CA . ILE A 1 88 ? 11.043 -3.412 -16.255 1.00 96.56 88 ILE A CA 1
ATOM 698 C C . ILE A 1 88 ? 11.785 -2.672 -17.370 1.00 96.56 88 ILE A C 1
ATOM 700 O O . ILE A 1 88 ? 11.798 -3.113 -18.521 1.00 96.56 88 ILE A O 1
ATOM 704 N N . ARG A 1 89 ? 12.426 -1.539 -17.054 1.00 93.94 89 ARG A N 1
ATOM 705 C CA . ARG A 1 89 ? 13.231 -0.795 -18.027 1.00 93.94 89 ARG A CA 1
ATOM 706 C C . ARG A 1 89 ? 14.406 -1.643 -18.483 1.00 93.94 89 ARG A C 1
ATOM 708 O O . ARG A 1 89 ? 15.008 -2.366 -17.694 1.00 93.94 89 ARG A O 1
ATOM 715 N N . TYR A 1 90 ? 14.766 -1.513 -19.757 1.00 92.56 90 TYR A N 1
ATOM 716 C CA . TYR A 1 90 ? 15.909 -2.223 -20.340 1.00 92.56 90 TYR A CA 1
ATOM 717 C C . TYR A 1 90 ? 15.830 -3.753 -20.162 1.00 92.56 90 TYR A C 1
ATOM 719 O O . TYR A 1 90 ? 16.854 -4.407 -19.989 1.00 92.56 90 TYR A O 1
ATOM 727 N N . ASN A 1 91 ? 14.613 -4.316 -20.192 1.00 88.00 91 ASN A N 1
ATOM 728 C CA . ASN A 1 91 ? 14.328 -5.744 -19.991 1.00 88.00 91 ASN A CA 1
ATOM 729 C C . ASN A 1 91 ? 14.755 -6.296 -18.619 1.00 88.00 91 ASN A C 1
ATOM 731 O O . ASN A 1 91 ? 14.990 -7.496 -18.474 1.00 88.00 91 ASN A O 1
ATOM 735 N N . LYS A 1 92 ? 14.852 -5.428 -17.608 1.00 90.75 92 LYS A N 1
ATOM 736 C CA . LYS A 1 92 ? 15.029 -5.834 -16.212 1.00 90.75 92 LYS A CA 1
ATOM 737 C C . LYS A 1 92 ? 13.733 -6.402 -15.630 1.00 90.75 92 LYS A C 1
ATOM 739 O O . LYS A 1 92 ? 12.672 -6.348 -16.248 1.00 90.75 92 LYS A O 1
ATOM 744 N N . ASN A 1 93 ? 13.832 -6.969 -14.433 1.00 93.25 93 ASN A N 1
ATOM 745 C CA . ASN A 1 93 ? 12.680 -7.385 -13.632 1.00 93.25 93 ASN A CA 1
ATOM 746 C C . ASN A 1 93 ? 13.034 -7.273 -12.141 1.00 93.25 93 ASN A C 1
ATOM 748 O O . ASN A 1 93 ? 12.782 -8.185 -11.352 1.00 93.25 93 ASN A O 1
ATOM 752 N N . ASP A 1 94 ? 13.686 -6.166 -11.784 1.00 94.81 94 ASP A N 1
ATOM 753 C CA . ASP A 1 94 ? 14.194 -5.925 -10.435 1.00 94.81 94 ASP A CA 1
ATOM 754 C C . ASP A 1 94 ? 13.023 -5.525 -9.536 1.00 94.81 94 ASP A C 1
ATOM 756 O O . ASP A 1 94 ? 12.241 -4.636 -9.877 1.00 94.81 94 ASP A O 1
ATOM 760 N N . LYS A 1 95 ? 12.867 -6.186 -8.388 1.00 96.44 95 LYS A N 1
ATOM 761 C CA . LYS A 1 95 ? 11.806 -5.849 -7.434 1.00 96.44 95 LYS A CA 1
ATOM 762 C C . LYS A 1 95 ? 12.094 -4.475 -6.818 1.00 96.44 95 LYS A C 1
ATOM 764 O O . LYS A 1 95 ? 13.173 -4.253 -6.281 1.00 96.44 95 LYS A O 1
ATOM 769 N N . LEU A 1 96 ? 11.126 -3.565 -6.881 1.00 96.25 96 LEU A N 1
ATOM 770 C CA . LEU A 1 96 ? 11.225 -2.214 -6.322 1.00 96.25 96 LEU A CA 1
ATOM 771 C C . LEU A 1 96 ? 10.553 -2.116 -4.956 1.00 96.25 96 LEU A C 1
ATOM 773 O O . LEU A 1 96 ? 11.162 -1.630 -4.007 1.00 96.25 96 LEU A O 1
ATOM 777 N N . VAL A 1 97 ? 9.300 -2.570 -4.884 1.00 97.94 97 VAL A N 1
ATOM 778 C CA . VAL A 1 97 ? 8.448 -2.475 -3.694 1.00 97.94 97 VAL A CA 1
ATOM 779 C C . VAL A 1 97 ? 7.644 -3.760 -3.561 1.00 97.94 97 VAL A C 1
ATOM 781 O O . VAL A 1 97 ? 7.129 -4.273 -4.559 1.00 97.94 97 VAL A O 1
ATOM 784 N N . GLU A 1 98 ? 7.515 -4.269 -2.342 1.00 98.50 98 GLU A N 1
ATOM 785 C CA . GLU A 1 98 ? 6.559 -5.317 -1.998 1.00 98.50 98 GLU A CA 1
ATOM 786 C C . GLU A 1 98 ? 5.718 -4.893 -0.801 1.00 98.50 98 GLU A C 1
ATOM 788 O O . GLU A 1 98 ? 6.245 -4.618 0.274 1.00 98.50 98 GLU A O 1
ATOM 793 N N . ASP A 1 99 ? 4.406 -4.899 -0.996 1.00 98.62 99 ASP A N 1
ATOM 794 C CA . ASP A 1 99 ? 3.419 -4.664 0.041 1.00 98.62 99 ASP A CA 1
ATOM 795 C C . ASP A 1 99 ? 2.683 -5.966 0.337 1.00 98.62 99 ASP A C 1
ATOM 797 O O . ASP A 1 99 ? 2.185 -6.623 -0.575 1.00 98.62 99 ASP A O 1
ATOM 801 N N . SER A 1 100 ? 2.604 -6.347 1.608 1.00 98.44 100 SER A N 1
ATOM 802 C CA . SER A 1 100 ? 1.874 -7.527 2.079 1.00 98.44 100 SER A CA 1
ATOM 803 C C . SER A 1 100 ? 0.780 -7.121 3.056 1.00 98.44 100 SER A C 1
ATOM 805 O O . SER A 1 100 ? 1.001 -6.270 3.918 1.00 98.44 100 SER A O 1
ATOM 807 N N . TYR A 1 101 ? -0.386 -7.751 2.944 1.00 98.56 101 TYR A N 1
ATOM 808 C CA . TYR A 1 101 ? -1.588 -7.402 3.698 1.00 98.56 101 TYR A CA 1
ATOM 809 C C . TYR A 1 101 ? -2.117 -8.621 4.449 1.00 98.56 101 TYR A C 1
ATOM 811 O O . TYR A 1 101 ? -2.254 -9.702 3.876 1.00 98.56 101 TYR A O 1
ATOM 819 N N . SER A 1 102 ? -2.438 -8.437 5.729 1.00 98.31 102 SER A N 1
ATOM 820 C CA . SER A 1 102 ? -3.106 -9.449 6.551 1.00 98.31 102 SER A CA 1
ATOM 821 C C . SER A 1 102 ? -4.481 -8.970 6.979 1.00 98.31 102 SER A C 1
ATOM 823 O O . SER A 1 102 ? -4.714 -7.771 7.139 1.00 98.31 102 SER A O 1
ATOM 825 N N . TYR A 1 103 ? -5.386 -9.922 7.195 1.00 98.19 103 TYR A N 1
ATOM 826 C CA . TYR A 1 103 ? -6.773 -9.641 7.536 1.00 98.19 103 TYR A CA 1
ATOM 827 C C . TYR A 1 103 ? -7.232 -10.493 8.716 1.00 98.19 103 TYR A C 1
ATOM 829 O O . TYR A 1 103 ? -6.908 -11.676 8.797 1.00 98.19 103 TYR A O 1
ATOM 837 N N . THR A 1 104 ? -8.047 -9.906 9.590 1.00 96.69 104 THR A N 1
ATOM 838 C CA . THR A 1 104 ? -8.707 -10.589 10.709 1.00 96.69 104 THR A CA 1
ATOM 839 C C . THR A 1 104 ? -10.195 -10.274 10.652 1.00 96.69 104 THR A C 1
ATOM 841 O O . THR A 1 104 ? -10.584 -9.109 10.626 1.00 96.69 104 THR A O 1
ATOM 844 N N . GLY A 1 105 ? -11.047 -11.301 10.579 1.00 94.31 105 GLY A N 1
ATOM 845 C CA . GLY A 1 105 ? -12.498 -11.102 10.455 1.00 94.31 105 GLY A CA 1
ATOM 846 C C . GLY A 1 105 ? -12.904 -10.284 9.219 1.00 94.31 105 GLY A C 1
ATOM 847 O O . GLY A 1 105 ? -13.833 -9.487 9.290 1.00 94.31 105 GLY A O 1
ATOM 848 N N . GLY A 1 106 ? -12.164 -10.414 8.110 1.00 92.19 106 GLY A N 1
ATOM 849 C CA . GLY A 1 106 ? -12.393 -9.659 6.869 1.00 92.19 106 GLY A CA 1
ATOM 850 C C . GLY A 1 106 ? -11.918 -8.200 6.892 1.00 92.19 106 GLY A C 1
ATOM 851 O O . GLY A 1 106 ? -11.989 -7.524 5.869 1.00 92.19 106 GLY A O 1
ATOM 852 N N . LYS A 1 107 ? -11.401 -7.715 8.025 1.00 94.44 107 LYS A N 1
ATOM 853 C CA . LYS A 1 107 ? -10.852 -6.365 8.187 1.00 94.44 107 LYS A CA 1
ATOM 854 C C . LYS A 1 107 ? -9.330 -6.384 8.060 1.00 94.44 107 LYS A C 1
ATOM 856 O O . LYS A 1 107 ? -8.704 -7.352 8.486 1.00 94.44 107 LYS A O 1
ATOM 861 N N . LEU A 1 108 ? -8.735 -5.340 7.478 1.00 96.81 108 LEU A N 1
ATOM 862 C CA . LEU A 1 108 ? -7.278 -5.228 7.341 1.00 96.81 108 LEU A CA 1
ATOM 863 C C . LEU A 1 108 ? -6.654 -5.139 8.736 1.00 96.81 108 LEU A C 1
ATOM 865 O O . LEU A 1 108 ? -6.937 -4.197 9.460 1.00 96.81 108 LEU A O 1
ATOM 869 N N . SER A 1 109 ? -5.824 -6.104 9.119 1.00 98.06 109 SER A N 1
ATOM 870 C CA . SER A 1 109 ? -5.176 -6.132 10.435 1.00 98.06 109 SER A CA 1
ATOM 871 C C . SER A 1 109 ? -3.741 -5.619 10.383 1.00 98.06 109 SER A C 1
ATOM 873 O O . SER A 1 109 ? -3.277 -4.983 11.331 1.00 98.06 109 SER A O 1
ATOM 875 N N . SER A 1 110 ? -3.038 -5.827 9.267 1.00 98.44 110 SER A N 1
ATOM 876 C CA . SER A 1 110 ? -1.705 -5.261 9.069 1.00 98.44 110 SER A CA 1
ATOM 877 C C . SER A 1 110 ? -1.351 -5.047 7.600 1.00 98.44 110 SER A C 1
ATOM 879 O O . SER A 1 110 ? -1.873 -5.711 6.703 1.00 98.44 110 SER A O 1
ATOM 881 N N . TRP A 1 111 ? -0.436 -4.109 7.374 1.00 98.31 111 TRP A N 1
ATOM 882 C CA . TRP A 1 111 ? 0.222 -3.864 6.094 1.00 98.31 111 TRP A CA 1
ATOM 883 C C . TRP A 1 111 ? 1.727 -3.763 6.329 1.00 98.31 111 TRP A C 1
ATOM 885 O O . TRP A 1 111 ? 2.165 -2.927 7.114 1.00 98.31 111 TRP A O 1
ATOM 895 N N . THR A 1 112 ? 2.515 -4.595 5.658 1.00 98.31 112 THR A N 1
ATOM 896 C CA . THR A 1 112 ? 3.980 -4.526 5.657 1.00 98.31 112 THR A CA 1
ATOM 897 C C . THR A 1 112 ? 4.459 -4.046 4.299 1.00 98.31 112 THR A C 1
ATOM 899 O O . THR A 1 112 ? 4.009 -4.577 3.289 1.00 98.31 112 THR A O 1
ATOM 902 N N . SER A 1 113 ? 5.380 -3.086 4.280 1.00 98.06 113 SER A N 1
ATOM 903 C CA . SER A 1 113 ? 6.013 -2.580 3.062 1.00 98.06 113 SER A CA 1
ATOM 904 C C . SER A 1 113 ? 7.521 -2.799 3.122 1.00 98.06 113 SER A C 1
ATOM 906 O O . SER A 1 113 ? 8.133 -2.599 4.178 1.00 98.06 113 SER A O 1
ATOM 908 N N . ALA A 1 114 ? 8.103 -3.230 2.008 1.00 97.88 114 ALA A N 1
ATOM 909 C CA . ALA A 1 114 ? 9.532 -3.434 1.831 1.00 97.88 114 ALA A CA 1
ATOM 910 C C . ALA A 1 114 ? 10.009 -2.770 0.534 1.00 97.88 114 ALA A C 1
ATOM 912 O O . ALA A 1 114 ? 9.413 -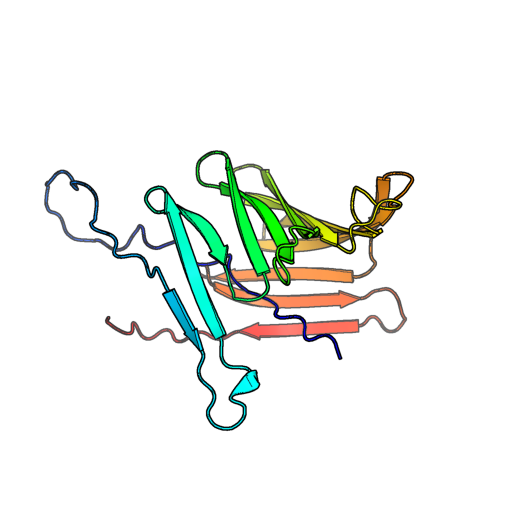2.970 -0.525 1.00 97.88 114 ALA A O 1
ATOM 913 N N . GLU A 1 115 ? 11.102 -2.012 0.616 1.00 97.12 115 GLU A N 1
ATOM 914 C CA . GLU A 1 115 ? 11.719 -1.300 -0.507 1.00 97.12 115 GLU A CA 1
ATOM 915 C C . GLU A 1 115 ? 13.235 -1.540 -0.570 1.00 97.12 115 GLU A C 1
ATOM 917 O O . GLU A 1 115 ? 13.853 -2.020 0.381 1.00 97.12 115 GLU A O 1
ATOM 922 N N . ASN A 1 116 ? 13.836 -1.125 -1.689 1.00 95.25 116 ASN A N 1
ATOM 923 C CA . ASN A 1 116 ? 15.277 -1.169 -1.949 1.00 95.25 116 ASN A CA 1
ATOM 924 C C . ASN A 1 116 ? 15.866 -2.583 -1.825 1.00 95.25 116 ASN A C 1
ATOM 926 O O . ASN A 1 116 ? 16.698 -2.875 -0.968 1.00 95.25 116 ASN A O 1
ATOM 930 N N . PHE A 1 117 ? 15.384 -3.480 -2.682 1.00 95.88 117 PHE A N 1
ATOM 931 C CA . PHE A 1 117 ? 15.872 -4.851 -2.754 1.00 95.88 117 PHE A CA 1
ATOM 932 C C . PHE A 1 117 ? 17.245 -4.890 -3.424 1.00 95.88 117 PHE A C 1
ATOM 934 O O . PHE A 1 117 ? 17.419 -4.410 -4.545 1.00 95.88 117 PHE A O 1
ATOM 941 N N . THR A 1 118 ? 18.207 -5.513 -2.754 1.00 93.75 118 THR A N 1
ATOM 942 C CA . THR A 1 118 ? 19.550 -5.770 -3.284 1.00 93.75 118 THR A CA 1
ATOM 943 C C . THR A 1 118 ? 19.974 -7.197 -2.940 1.00 93.75 118 THR A C 1
ATOM 945 O O . THR A 1 118 ? 19.244 -7.938 -2.283 1.00 93.75 118 THR A O 1
ATOM 948 N N . SER A 1 119 ? 21.161 -7.602 -3.384 1.00 92.62 119 SER A N 1
ATOM 949 C CA . SER A 1 119 ? 21.764 -8.875 -2.981 1.00 92.62 119 SER A CA 1
ATOM 950 C C . SER A 1 119 ? 22.090 -8.925 -1.481 1.00 92.62 119 SER A C 1
ATOM 952 O O . SER A 1 119 ? 21.987 -9.990 -0.882 1.00 92.62 119 SER A O 1
ATOM 954 N N . GLU A 1 120 ? 22.433 -7.784 -0.875 1.00 93.69 120 GLU A N 1
ATOM 955 C CA . GLU A 1 120 ? 22.642 -7.629 0.573 1.00 93.69 120 GLU A CA 1
ATOM 956 C C . GLU A 1 120 ? 21.314 -7.599 1.348 1.00 93.69 120 GLU A C 1
ATOM 958 O O . GLU A 1 120 ? 21.218 -8.168 2.433 1.00 93.69 120 GLU A O 1
ATOM 963 N N . TYR A 1 121 ? 20.267 -7.009 0.759 1.00 93.75 121 TYR A N 1
ATOM 964 C CA . TYR A 1 121 ? 18.936 -6.881 1.357 1.00 93.75 121 TYR A CA 1
ATOM 965 C C . TYR A 1 121 ? 17.869 -7.626 0.535 1.00 93.75 121 TYR A C 1
ATOM 967 O O . TYR A 1 121 ? 17.008 -6.994 -0.090 1.00 93.75 121 TYR A O 1
ATOM 975 N N . PRO A 1 122 ? 17.860 -8.975 0.539 1.00 92.44 122 PRO A N 1
ATOM 976 C CA . PRO A 1 122 ? 16.921 -9.765 -0.264 1.00 92.44 122 PRO A CA 1
ATOM 977 C C . PRO A 1 122 ? 15.456 -9.604 0.175 1.00 92.44 122 PRO A C 1
ATOM 979 O O . PRO A 1 122 ? 14.541 -9.914 -0.589 1.00 92.44 122 PRO A O 1
ATOM 982 N N . PHE A 1 123 ? 15.226 -9.090 1.387 1.00 92.38 123 PHE A N 1
ATOM 983 C CA . PHE A 1 123 ? 13.902 -8.795 1.946 1.00 92.38 123 PHE A CA 1
ATOM 984 C C . PHE A 1 123 ? 13.579 -7.289 1.984 1.00 92.38 123 PHE A C 1
ATOM 986 O O . PHE A 1 123 ? 12.581 -6.902 2.592 1.00 92.38 123 PHE A O 1
ATOM 993 N N . GLY A 1 124 ? 14.406 -6.460 1.335 1.00 95.38 124 GLY A N 1
ATOM 994 C CA . GLY A 1 124 ? 14.324 -4.998 1.329 1.00 95.38 124 GLY A CA 1
ATOM 995 C C . GLY A 1 124 ? 15.130 -4.353 2.461 1.00 95.38 124 GLY A C 1
ATOM 996 O O . GLY A 1 124 ? 15.116 -4.841 3.591 1.00 95.38 124 GLY A O 1
ATOM 997 N N . GLU A 1 125 ? 15.842 -3.266 2.152 1.00 95.88 125 GLU A N 1
ATOM 998 C CA . GLU A 1 125 ? 16.606 -2.465 3.126 1.00 95.88 125 GLU A CA 1
ATOM 999 C C . GLU A 1 125 ? 15.682 -1.610 4.006 1.00 95.88 125 GLU A C 1
ATOM 1001 O O . GLU A 1 125 ? 15.932 -1.406 5.193 1.00 95.88 125 GLU A O 1
ATOM 1006 N N . TYR A 1 126 ? 14.582 -1.117 3.438 1.00 96.31 126 TYR A N 1
ATOM 1007 C CA . TYR A 1 126 ? 13.618 -0.310 4.176 1.00 96.31 126 TYR A CA 1
ATOM 1008 C C . TYR A 1 126 ? 12.352 -1.114 4.363 1.00 96.31 126 TYR A C 1
ATOM 1010 O O . TYR A 1 126 ? 11.635 -1.392 3.403 1.00 96.31 126 TYR A O 1
ATOM 1018 N N . ARG A 1 127 ? 12.090 -1.502 5.611 1.00 97.44 127 ARG A N 1
ATOM 1019 C CA . ARG A 1 127 ? 10.942 -2.324 5.974 1.00 97.44 127 ARG A CA 1
ATOM 1020 C C . ARG A 1 127 ? 10.138 -1.646 7.068 1.00 97.44 127 ARG A C 1
ATOM 1022 O O . ARG A 1 127 ? 10.675 -1.204 8.084 1.00 97.44 127 ARG A O 1
ATOM 1029 N N . SER A 1 128 ? 8.831 -1.582 6.863 1.00 97.06 128 SER A N 1
ATOM 1030 C CA . SER A 1 128 ? 7.901 -1.028 7.841 1.00 97.06 128 SER A CA 1
ATOM 1031 C C . SER A 1 128 ? 6.625 -1.847 7.907 1.00 97.06 128 SER A C 1
ATOM 1033 O O . SER A 1 128 ? 6.284 -2.580 6.979 1.00 97.06 128 SER A O 1
ATOM 1035 N N . LYS A 1 129 ? 5.912 -1.722 9.020 1.00 98.12 129 LYS A N 1
ATOM 1036 C CA . LYS A 1 129 ? 4.618 -2.357 9.232 1.00 98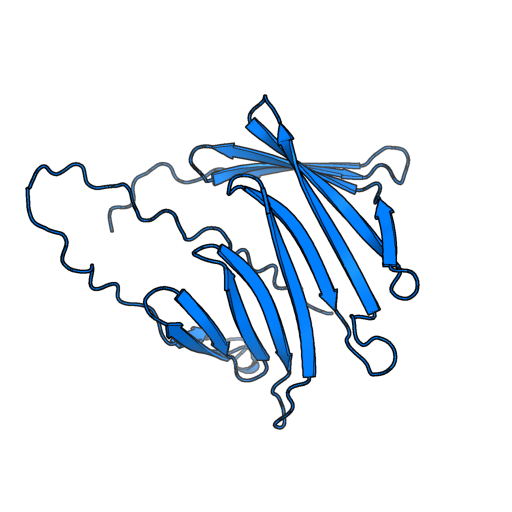.12 129 LYS A CA 1
ATOM 1037 C C . LYS A 1 129 ? 3.655 -1.376 9.860 1.00 98.12 129 LYS A C 1
ATOM 1039 O O . LYS A 1 129 ? 4.008 -0.633 10.767 1.00 98.12 129 LYS A O 1
ATOM 1044 N N . SER A 1 130 ? 2.430 -1.389 9.372 1.00 98.38 130 SER A N 1
ATOM 1045 C CA . SER A 1 130 ? 1.288 -0.735 9.984 1.00 98.38 130 SER A CA 1
ATOM 1046 C C . SER A 1 130 ? 0.379 -1.799 10.586 1.00 98.38 130 SER A C 1
ATOM 1048 O O . SER A 1 130 ? 0.087 -2.793 9.920 1.00 98.38 130 SER A O 1
ATOM 1050 N N . VAL A 1 131 ? -0.070 -1.594 11.820 1.00 98.56 131 VAL A N 1
ATOM 1051 C CA . VAL A 1 131 ? -1.050 -2.448 12.506 1.00 98.56 131 VAL A CA 1
ATOM 1052 C C . VAL A 1 131 ? -2.320 -1.643 12.725 1.00 98.56 131 VAL A C 1
ATOM 1054 O O . VAL A 1 131 ? -2.241 -0.496 13.159 1.00 98.56 131 VAL A O 1
ATOM 1057 N N . TYR A 1 132 ? -3.467 -2.239 12.408 1.00 98.44 132 TYR A N 1
ATOM 1058 C CA . TYR A 1 132 ? -4.769 -1.584 12.463 1.00 98.44 132 TYR A CA 1
ATOM 1059 C C . TYR A 1 132 ? -5.631 -2.186 13.573 1.00 98.44 132 TYR A C 1
ATOM 1061 O O . TYR A 1 132 ? -5.899 -3.389 13.583 1.00 98.44 132 TYR A O 1
ATOM 1069 N N . THR A 1 133 ? -6.111 -1.329 14.469 1.00 98.25 133 THR A N 1
ATOM 1070 C CA . THR A 1 133 ? -7.023 -1.681 15.561 1.00 98.25 133 THR A CA 1
ATOM 1071 C C . THR A 1 133 ? -8.361 -0.995 15.328 1.00 98.25 133 THR A C 1
ATOM 1073 O O . THR A 1 133 ? -8.414 0.222 15.180 1.00 98.25 133 THR A O 1
ATOM 1076 N N . TYR A 1 134 ? -9.440 -1.776 15.287 1.00 97.12 134 TYR A N 1
ATOM 1077 C CA . TYR A 1 134 ? -10.804 -1.270 15.134 1.00 97.12 134 TYR A CA 1
ATOM 1078 C C . TYR A 1 134 ? -11.429 -1.105 16.516 1.00 97.12 134 TYR A C 1
ATOM 1080 O O . TYR A 1 134 ? -11.592 -2.090 17.237 1.00 97.12 134 TYR A O 1
ATOM 1088 N N . ASN A 1 135 ? -11.756 0.131 16.870 1.00 97.56 135 ASN A N 1
ATOM 1089 C CA . ASN A 1 135 ? -12.230 0.503 18.196 1.00 97.56 135 ASN A CA 1
ATOM 1090 C C . ASN A 1 135 ? -13.765 0.411 18.285 1.00 97.56 135 ASN A C 1
ATOM 1092 O O . ASN A 1 135 ? -14.459 0.284 17.276 1.00 97.56 135 ASN A O 1
ATOM 1096 N N . ALA A 1 136 ? -14.301 0.462 19.507 1.00 96.50 136 ALA A N 1
ATOM 1097 C CA . ALA A 1 136 ? -15.745 0.392 19.755 1.00 96.50 136 ALA A CA 1
ATOM 1098 C C . ALA A 1 136 ? -16.503 1.682 19.381 1.00 96.50 136 ALA A C 1
ATOM 1100 O O . ALA A 1 136 ? -17.723 1.658 19.278 1.00 96.50 136 ALA A O 1
ATOM 1101 N N . ASP A 1 137 ? -15.789 2.793 19.192 1.00 94.94 137 ASP A N 1
ATOM 1102 C CA . ASP A 1 137 ? -16.314 4.107 18.803 1.00 94.94 137 ASP A CA 1
ATOM 1103 C C . ASP A 1 137 ? -16.283 4.336 17.278 1.00 94.94 137 ASP A C 1
ATOM 1105 O O . ASP A 1 137 ? -16.289 5.475 16.813 1.00 94.94 137 ASP A O 1
ATOM 1109 N N . ASP A 1 138 ? -16.203 3.250 16.502 1.00 92.00 138 ASP A N 1
ATOM 1110 C CA . ASP A 1 138 ? -16.097 3.236 15.038 1.00 92.00 138 ASP A CA 1
ATOM 1111 C C . ASP A 1 138 ? -14.845 3.927 14.462 1.00 92.00 138 ASP A C 1
ATOM 1113 O O . ASP A 1 138 ? -14.732 4.125 13.245 1.00 92.00 138 ASP A O 1
ATOM 1117 N N . THR A 1 139 ? -13.856 4.246 15.302 1.00 97.62 139 THR A N 1
ATOM 1118 C CA . THR A 1 139 ? -12.540 4.697 14.841 1.00 97.62 139 THR A CA 1
ATOM 1119 C C . THR A 1 139 ? -11.601 3.525 14.548 1.00 97.62 139 THR A C 1
ATOM 1121 O O . THR A 1 139 ? -11.775 2.398 15.024 1.00 97.62 139 THR A O 1
ATOM 1124 N N . ILE A 1 140 ? -10.573 3.789 13.741 1.00 98.38 140 ILE A N 1
ATOM 1125 C CA . ILE A 1 140 ? -9.498 2.841 13.444 1.00 98.38 140 ILE A CA 1
ATOM 1126 C C . ILE A 1 140 ? -8.175 3.487 13.825 1.00 98.38 140 ILE A C 1
ATOM 1128 O O . ILE A 1 140 ? -7.805 4.506 13.247 1.00 98.38 140 ILE A O 1
ATOM 1132 N N . THR A 1 141 ? -7.431 2.874 14.736 1.00 98.38 141 THR A N 1
ATOM 1133 C CA . THR A 1 141 ? -6.062 3.290 15.054 1.00 98.38 141 THR A CA 1
ATOM 1134 C C . THR A 1 141 ? -5.083 2.547 14.155 1.00 98.38 141 THR A C 1
ATOM 1136 O O . THR A 1 141 ? -5.160 1.325 14.043 1.00 98.38 141 THR A O 1
ATOM 1139 N N . LYS A 1 142 ? -4.139 3.260 13.540 1.00 98.25 142 LYS A N 1
ATOM 1140 C CA . LYS A 1 142 ? -3.005 2.687 12.812 1.00 98.25 142 LYS A CA 1
ATOM 1141 C C . LYS A 1 142 ? -1.701 3.066 13.485 1.00 98.25 142 LYS A C 1
ATOM 1143 O O . LYS A 1 142 ? -1.295 4.228 13.475 1.00 98.25 142 LYS A O 1
ATOM 1148 N N . GLU A 1 143 ? -1.009 2.057 13.980 1.00 98.12 143 GLU A N 1
ATOM 1149 C CA . GLU A 1 143 ? 0.311 2.190 14.582 1.00 98.12 143 GLU A CA 1
ATOM 1150 C C . GLU A 1 143 ? 1.378 1.778 13.572 1.00 98.12 143 GLU A C 1
ATOM 1152 O O . GLU A 1 143 ? 1.183 0.815 12.829 1.00 98.12 143 GLU A O 1
ATOM 1157 N N . LYS A 1 144 ? 2.499 2.502 13.525 1.00 96.62 144 LYS A N 1
ATOM 1158 C CA . LYS A 1 144 ? 3.607 2.207 12.608 1.00 96.62 144 LYS A CA 1
ATOM 1159 C C . LYS A 1 144 ? 4.778 1.580 13.353 1.00 96.62 144 LYS A C 1
ATOM 1161 O O . LYS A 1 144 ? 5.085 1.967 14.474 1.00 96.62 144 LYS A O 1
ATOM 1166 N N . TYR A 1 145 ? 5.468 0.669 12.689 1.00 97.38 145 TYR A N 1
ATOM 1167 C CA . TYR A 1 145 ? 6.646 -0.032 13.177 1.00 97.38 145 TYR A CA 1
ATOM 1168 C C . TYR A 1 145 ? 7.724 -0.006 12.098 1.00 97.38 145 TYR A C 1
ATOM 1170 O O . TYR A 1 145 ? 7.431 -0.190 10.914 1.00 97.38 145 TYR A O 1
ATOM 1178 N N . GLN A 1 146 ? 8.967 0.207 12.507 1.00 95.81 146 GLN A N 1
ATOM 1179 C CA . GLN A 1 146 ? 10.139 -0.073 11.683 1.00 95.81 146 GLN A CA 1
ATOM 1180 C C . GLN A 1 146 ? 10.577 -1.511 11.935 1.00 95.81 146 GLN A C 1
ATOM 1182 O O . GLN A 1 146 ? 10.510 -1.979 13.069 1.00 95.81 146 GLN A O 1
ATOM 1187 N N . ILE A 1 147 ? 11.012 -2.210 10.890 1.00 97.12 147 ILE A N 1
ATOM 1188 C CA . ILE A 1 147 ? 11.486 -3.590 11.006 1.00 97.12 147 ILE A CA 1
ATOM 1189 C C . ILE A 1 147 ? 12.992 -3.591 10.769 1.00 97.12 147 ILE A C 1
ATOM 1191 O O . ILE A 1 147 ? 13.448 -3.162 9.709 1.00 97.12 147 ILE A O 1
ATOM 1195 N N . ASN A 1 148 ? 13.761 -4.101 11.729 1.00 94.31 148 ASN A N 1
ATOM 1196 C CA . ASN A 1 148 ? 15.188 -4.325 11.540 1.00 94.31 148 ASN A CA 1
ATOM 1197 C C . ASN A 1 148 ? 15.395 -5.368 10.431 1.00 94.31 148 ASN A C 1
ATOM 1199 O O . ASN A 1 148 ? 14.860 -6.475 10.489 1.00 94.31 148 ASN A O 1
ATOM 1203 N N . THR A 1 149 ? 16.156 -5.023 9.398 1.00 90.25 149 THR A N 1
ATOM 1204 C CA . THR A 1 149 ? 16.328 -5.885 8.222 1.00 90.25 149 THR A CA 1
ATOM 1205 C C . THR A 1 149 ? 17.154 -7.134 8.491 1.00 90.25 149 THR A C 1
ATOM 1207 O O . THR A 1 149 ? 16.943 -8.140 7.817 1.00 90.25 149 THR A O 1
ATOM 1210 N N . THR A 1 150 ? 18.028 -7.093 9.497 1.00 87.75 150 THR A N 1
ATOM 1211 C CA . THR A 1 150 ? 18.907 -8.200 9.884 1.00 87.75 150 THR A CA 1
ATOM 1212 C C . THR A 1 150 ? 18.244 -9.120 10.906 1.00 87.75 150 THR A C 1
ATOM 1214 O O . THR A 1 150 ? 18.277 -10.336 10.743 1.00 87.75 150 THR A O 1
ATOM 1217 N N . THR A 1 151 ? 17.642 -8.562 11.962 1.00 93.12 151 THR A N 1
ATOM 1218 C CA . THR A 1 151 ? 17.067 -9.347 13.073 1.00 93.12 151 THR A CA 1
ATOM 1219 C C . THR A 1 151 ? 15.577 -9.633 12.903 1.00 93.12 151 THR A C 1
ATOM 1221 O O . THR A 1 151 ? 15.061 -10.576 13.494 1.00 93.12 151 THR A O 1
ATOM 1224 N N . GLY A 1 152 ? 14.871 -8.835 12.094 1.00 93.12 152 GLY A N 1
ATOM 1225 C CA . GLY A 1 152 ? 13.416 -8.895 11.952 1.00 93.12 152 GLY A CA 1
ATOM 1226 C C . GLY A 1 152 ? 12.639 -8.268 13.113 1.00 93.12 152 GLY A C 1
ATOM 1227 O O . GLY A 1 152 ? 11.411 -8.288 13.083 1.00 93.12 152 GLY A O 1
ATOM 1228 N N . GLU A 1 153 ? 13.320 -7.711 14.118 1.00 96.88 153 GLU A N 1
ATOM 1229 C CA . GLU A 1 153 ? 12.675 -7.075 15.269 1.00 96.88 153 GLU A CA 1
ATOM 1230 C C . GLU A 1 153 ? 11.876 -5.832 14.854 1.00 96.88 153 GLU A C 1
ATOM 1232 O O . GLU A 1 153 ? 12.319 -5.038 14.020 1.00 96.88 153 GLU A O 1
ATOM 1237 N N . GLU A 1 154 ? 10.691 -5.663 15.447 1.00 97.56 154 GLU A N 1
ATOM 1238 C CA . GLU A 1 154 ? 9.790 -4.542 15.174 1.00 97.56 154 GLU A CA 1
ATOM 1239 C C . GLU A 1 154 ? 9.917 -3.473 16.268 1.00 97.56 154 GLU A C 1
ATOM 1241 O O . GLU A 1 154 ? 9.628 -3.726 17.437 1.00 97.56 154 GLU A O 1
ATOM 1246 N N . THR A 1 155 ? 10.273 -2.250 15.879 1.00 96.81 155 THR A N 1
ATOM 1247 C CA . THR A 1 155 ? 10.324 -1.091 16.777 1.00 96.81 155 THR A CA 1
ATOM 1248 C C . THR A 1 155 ? 9.153 -0.173 16.479 1.00 96.81 155 THR A C 1
ATOM 1250 O O . THR A 1 155 ? 9.029 0.359 15.373 1.00 96.81 155 THR A O 1
ATOM 1253 N N . LYS A 1 156 ? 8.283 0.026 17.471 1.00 96.12 156 LYS A N 1
ATOM 1254 C CA . LYS A 1 156 ? 7.126 0.915 17.353 1.00 96.12 156 LYS A CA 1
ATOM 1255 C C . LYS A 1 156 ? 7.572 2.366 17.160 1.00 96.12 156 LYS A C 1
ATOM 1257 O O . LYS A 1 156 ? 8.448 2.858 17.864 1.00 96.12 156 LYS A O 1
ATOM 1262 N N . SER A 1 157 ? 6.945 3.046 16.211 1.00 92.75 157 SER A N 1
ATOM 1263 C CA . SER A 1 157 ? 7.086 4.480 15.998 1.00 92.75 157 SER A CA 1
ATOM 1264 C C . SER A 1 157 ? 6.230 5.253 16.999 1.00 92.75 157 SER A C 1
ATOM 1266 O O . SER A 1 157 ? 5.129 4.834 17.348 1.00 92.75 157 SER A O 1
ATOM 1268 N N . ASN A 1 158 ? 6.703 6.435 17.380 1.00 93.00 158 ASN A N 1
ATOM 1269 C CA . ASN A 1 158 ? 5.936 7.434 18.127 1.00 93.00 158 ASN A CA 1
ATOM 1270 C C . ASN A 1 158 ? 4.893 8.170 17.260 1.00 93.00 158 ASN A C 1
ATOM 1272 O O . ASN A 1 158 ? 4.228 9.088 17.734 1.00 93.00 158 ASN A O 1
ATOM 1276 N N . TYR A 1 159 ? 4.755 7.772 15.990 1.00 93.12 159 TYR A N 1
ATOM 1277 C CA . TYR A 1 159 ? 3.730 8.256 15.079 1.00 93.12 159 TYR A CA 1
ATOM 1278 C C . TYR A 1 159 ? 2.575 7.257 14.953 1.00 93.12 159 TYR A C 1
ATOM 1280 O O . TYR A 1 159 ? 2.790 6.084 14.623 1.00 93.12 159 TYR A O 1
ATOM 1288 N N . PHE A 1 160 ? 1.342 7.738 15.106 1.00 96.12 160 PHE A N 1
ATOM 1289 C CA . PHE A 1 160 ? 0.133 6.960 14.837 1.00 96.12 160 PHE A CA 1
ATOM 1290 C C . PHE A 1 160 ? -0.965 7.810 14.195 1.00 96.12 160 PHE A C 1
ATOM 1292 O O . PHE A 1 160 ? -0.993 9.034 14.332 1.00 96.12 160 PHE A O 1
ATOM 1299 N N . ASP A 1 161 ? -1.874 7.130 13.500 1.00 97.88 161 ASP A N 1
ATOM 1300 C CA . ASP A 1 161 ? -3.038 7.734 12.858 1.00 97.88 161 ASP A CA 1
ATOM 1301 C C . ASP A 1 161 ? -4.330 7.188 13.471 1.00 97.88 161 ASP A C 1
ATOM 1303 O O . ASP A 1 161 ? -4.414 5.999 13.779 1.00 97.88 161 ASP A O 1
ATOM 1307 N N . VAL A 1 162 ? -5.355 8.027 13.586 1.00 98.44 162 VAL A N 1
ATOM 1308 C CA . VAL A 1 162 ? -6.729 7.620 13.901 1.00 98.44 162 VAL A CA 1
ATOM 1309 C C . VAL A 1 162 ? -7.634 8.035 12.749 1.00 98.44 162 VAL A C 1
ATOM 1311 O O . VAL A 1 162 ? -7.679 9.207 12.374 1.00 98.44 162 VAL A O 1
ATOM 1314 N N . PHE A 1 163 ? -8.344 7.067 12.179 1.00 98.25 163 PHE A N 1
ATOM 1315 C CA . PHE A 1 163 ? -9.278 7.265 11.077 1.00 98.25 163 PHE A CA 1
ATOM 1316 C C . PHE A 1 163 ? -10.715 7.146 11.567 1.00 98.25 163 PHE A C 1
ATOM 1318 O O . PHE A 1 163 ? -11.038 6.239 12.334 1.00 98.25 163 PHE A O 1
ATOM 1325 N N . THR A 1 164 ? -11.594 7.985 11.032 1.00 97.44 164 THR A N 1
ATOM 1326 C CA . THR A 1 164 ? -13.043 7.852 11.200 1.00 97.44 164 THR A CA 1
ATOM 1327 C C . THR A 1 164 ? -13.687 7.759 9.830 1.00 97.44 164 THR A C 1
ATOM 1329 O O . THR A 1 164 ? -13.446 8.604 8.964 1.00 97.44 164 THR A O 1
ATOM 1332 N N . TYR A 1 165 ? -14.518 6.738 9.634 1.00 92.62 165 TYR A N 1
ATOM 1333 C CA . TYR A 1 165 ? -15.232 6.517 8.384 1.00 92.62 165 TYR A CA 1
ATOM 1334 C C . TYR A 1 165 ? -16.731 6.718 8.571 1.00 92.62 165 TYR A C 1
ATOM 1336 O O . TYR A 1 165 ? -17.296 6.375 9.605 1.00 92.62 165 TYR A O 1
ATOM 1344 N N . LYS A 1 166 ? -17.395 7.227 7.536 1.00 91.75 166 LYS A N 1
ATOM 1345 C CA . LYS A 1 166 ? -18.854 7.305 7.460 1.00 91.75 166 LYS A CA 1
ATOM 1346 C C . LYS A 1 166 ? -19.303 6.890 6.071 1.00 91.75 166 LYS A C 1
ATOM 1348 O O . LYS A 1 166 ? -18.841 7.443 5.077 1.00 91.75 166 LYS A O 1
ATOM 1353 N N . ASN A 1 167 ? -20.204 5.910 6.004 1.00 89.00 167 ASN A N 1
ATOM 1354 C CA . ASN A 1 167 ? -20.728 5.363 4.746 1.00 89.00 167 ASN A CA 1
ATOM 1355 C C . ASN A 1 167 ? -19.616 4.926 3.771 1.00 89.00 167 ASN A C 1
ATOM 1357 O O . ASN A 1 167 ? -19.696 5.178 2.573 1.00 89.00 167 ASN A O 1
ATOM 1361 N N . GLY A 1 168 ? -18.545 4.327 4.298 1.00 87.06 168 GLY A N 1
ATOM 1362 C CA . GLY A 1 168 ? -17.387 3.897 3.511 1.00 87.06 168 GLY A CA 1
ATOM 1363 C C . GLY A 1 168 ? -16.391 5.003 3.145 1.00 87.06 168 GLY A C 1
ATOM 1364 O O . GLY A 1 168 ? -15.318 4.679 2.657 1.00 87.06 168 GLY A O 1
ATOM 1365 N N . ASN A 1 169 ? -16.678 6.277 3.426 1.00 90.94 169 ASN A N 1
ATOM 1366 C CA . ASN A 1 169 ? -15.775 7.395 3.142 1.00 90.94 169 ASN A CA 1
ATOM 1367 C C . ASN A 1 169 ? -14.969 7.797 4.381 1.00 90.94 169 ASN A C 1
ATOM 1369 O O . ASN A 1 169 ? -15.508 7.809 5.487 1.00 90.94 169 ASN A O 1
ATOM 1373 N N . LEU A 1 170 ? -13.693 8.147 4.201 1.00 94.75 170 LEU A N 1
ATOM 1374 C CA . LEU A 1 170 ? -12.830 8.656 5.270 1.00 94.75 170 LEU A CA 1
ATOM 1375 C C . LEU A 1 170 ? -13.210 10.103 5.584 1.00 94.75 170 LEU A C 1
ATOM 1377 O O . LEU A 1 170 ? -12.899 10.976 4.793 1.00 94.75 170 LEU A O 1
ATOM 1381 N N . ILE A 1 171 ? -13.833 10.382 6.726 1.00 96.56 171 ILE A N 1
ATOM 1382 C CA . ILE A 1 171 ? -14.262 11.750 7.073 1.00 96.56 171 ILE A CA 1
ATOM 1383 C C . ILE A 1 171 ? -13.247 12.501 7.936 1.00 96.56 171 ILE A C 1
ATOM 1385 O O . ILE A 1 171 ? -13.157 13.723 7.843 1.00 96.56 171 ILE A O 1
ATOM 1389 N N . THR A 1 172 ? -12.447 11.780 8.725 1.00 97.75 172 THR A N 1
ATOM 1390 C CA . THR A 1 172 ? -11.442 12.382 9.608 1.00 97.75 172 THR A CA 1
ATOM 1391 C C . THR A 1 172 ? -10.188 11.524 9.660 1.00 97.75 172 THR A C 1
ATOM 1393 O O . THR A 1 172 ? -10.271 10.303 9.802 1.00 97.75 172 THR A O 1
ATOM 1396 N N . LEU A 1 173 ? -9.029 12.177 9.596 1.00 98.00 173 LEU A N 1
ATOM 1397 C CA . LEU A 1 173 ? -7.719 11.610 9.905 1.00 98.00 173 LEU A CA 1
ATOM 1398 C C . LEU A 1 173 ? -7.039 12.489 10.957 1.00 98.00 173 LEU A C 1
ATOM 1400 O O . LEU A 1 173 ? -6.806 13.671 10.711 1.00 98.00 173 LEU A O 1
ATOM 1404 N N . VAL A 1 174 ? -6.698 11.904 12.101 1.00 98.00 174 VAL A N 1
ATOM 1405 C CA . VAL A 1 174 ? -5.858 12.536 13.124 1.00 98.00 174 VAL A CA 1
ATOM 1406 C C . VAL A 1 174 ? -4.500 11.849 13.135 1.00 98.00 174 VAL A C 1
ATOM 1408 O O . VAL A 1 174 ? -4.418 10.668 13.454 1.00 98.00 174 VAL A O 1
ATOM 1411 N N . SER A 1 175 ? -3.442 12.584 12.813 1.00 96.81 175 SER A N 1
ATOM 1412 C CA . SER A 1 175 ? -2.057 12.115 12.882 1.00 96.81 175 SER A CA 1
ATOM 1413 C C . SER A 1 175 ? -1.367 12.714 14.101 1.00 96.81 175 SER A C 1
ATOM 1415 O O . SER A 1 175 ? -1.369 13.934 14.268 1.00 96.81 175 SER A O 1
ATOM 1417 N N . THR A 1 176 ? -0.753 11.874 14.932 1.00 95.69 176 THR A N 1
ATOM 1418 C CA . THR A 1 176 ? -0.045 12.295 16.151 1.00 95.69 176 THR A CA 1
ATOM 1419 C C . THR A 1 176 ? 1.407 11.838 16.104 1.00 95.69 176 THR A C 1
ATOM 1421 O O . THR A 1 176 ? 1.658 10.668 15.828 1.00 95.69 176 THR A O 1
ATOM 1424 N N . ASP A 1 177 ? 2.346 12.740 16.399 1.00 92.62 177 ASP A N 1
ATOM 1425 C CA 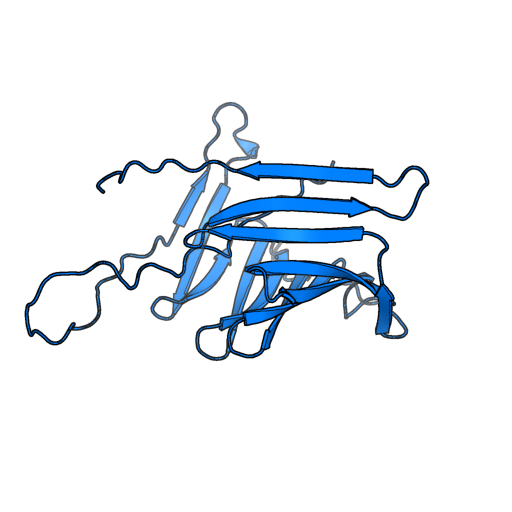. ASP A 1 177 ? 3.768 12.443 16.609 1.00 92.62 177 ASP A CA 1
ATOM 1426 C C . ASP A 1 177 ? 4.183 12.833 18.033 1.00 92.62 177 ASP A C 1
ATOM 1428 O O . ASP A 1 177 ? 4.123 14.007 18.418 1.00 92.62 177 ASP A O 1
ATOM 1432 N N . THR A 1 178 ? 4.614 11.840 18.813 1.00 90.19 178 THR A N 1
ATOM 1433 C CA . THR A 1 178 ? 5.047 12.021 20.204 1.00 90.19 178 THR A CA 1
ATOM 1434 C C . THR A 1 178 ? 6.570 12.062 20.378 1.00 90.19 178 THR A C 1
ATOM 1436 O O . THR A 1 178 ? 7.043 12.019 21.511 1.00 90.19 178 THR A O 1
ATOM 1439 N N . ASN A 1 179 ? 7.361 12.144 19.295 1.00 83.56 179 ASN A N 1
ATOM 1440 C CA . ASN A 1 179 ? 8.833 12.178 19.363 1.00 83.56 179 ASN A CA 1
ATOM 1441 C C . ASN A 1 179 ? 9.418 13.463 19.968 1.00 83.56 179 ASN A C 1
ATOM 1443 O O . ASN A 1 179 ? 10.537 13.440 20.477 1.00 83.56 179 ASN A O 1
ATOM 1447 N N . SER A 1 180 ? 8.709 14.588 19.891 1.00 67.75 180 SER A N 1
ATOM 1448 C CA . SER A 1 180 ? 9.187 15.883 20.387 1.00 67.75 180 SER A CA 1
ATOM 1449 C C . SER A 1 180 ? 8.135 16.561 21.250 1.00 67.75 180 SER A C 1
ATOM 1451 O O . SER A 1 180 ? 6.945 16.431 20.984 1.00 67.75 180 SER A O 1
ATOM 1453 N N . LEU A 1 181 ? 8.575 17.314 22.262 1.00 74.31 181 LEU A N 1
ATOM 1454 C CA . LEU A 1 181 ? 7.718 18.233 23.008 1.00 74.31 181 LEU A CA 1
ATOM 1455 C C . LEU A 1 181 ? 7.828 19.649 22.407 1.00 74.31 181 LEU A C 1
ATOM 1457 O O . LEU A 1 181 ? 8.951 20.118 22.210 1.00 74.31 181 LEU A O 1
ATOM 1461 N N . PRO A 1 182 ? 6.704 20.349 22.155 1.00 79.81 182 PRO A N 1
ATOM 1462 C CA . PRO A 1 182 ? 5.326 19.866 22.278 1.00 79.81 182 PRO A CA 1
ATOM 1463 C C . PRO A 1 182 ? 5.004 18.799 21.222 1.00 79.81 182 PRO A C 1
ATOM 1465 O O . PRO A 1 182 ? 5.533 18.844 20.111 1.00 79.81 182 PRO A O 1
ATOM 1468 N N . TYR A 1 183 ? 4.128 17.853 21.576 1.00 87.19 183 TYR A N 1
ATOM 1469 C CA . TYR A 1 183 ? 3.644 16.850 20.627 1.00 87.19 183 TYR A CA 1
ATOM 1470 C C . TYR A 1 183 ? 2.995 17.529 19.424 1.00 87.19 183 TYR A C 1
ATOM 1472 O O . TYR A 1 183 ? 2.328 18.558 19.561 1.00 87.19 183 TYR A O 1
ATOM 1480 N N . SER A 1 184 ? 3.173 16.935 18.248 1.00 90.94 184 SER A N 1
ATOM 1481 C CA . SER A 1 184 ? 2.527 17.416 17.034 1.00 90.94 184 SER A CA 1
ATOM 1482 C C . SER A 1 184 ? 1.249 16.626 16.792 1.00 90.94 184 SER A C 1
ATOM 1484 O O . SER A 1 184 ? 1.273 15.396 16.769 1.00 90.94 184 SER A O 1
ATOM 1486 N N . VAL A 1 185 ? 0.135 17.334 16.603 1.00 94.81 185 VAL A N 1
ATOM 1487 C CA . VAL A 1 185 ? -1.147 16.748 16.200 1.00 94.81 185 VAL A CA 1
ATOM 1488 C C . VAL A 1 185 ? -1.635 17.481 14.960 1.00 94.81 185 VAL A C 1
ATOM 1490 O O . VAL A 1 185 ? -1.780 18.703 14.965 1.00 94.81 185 VAL A O 1
ATOM 1493 N N . ASN A 1 186 ? -1.903 16.732 13.895 1.00 95.44 186 ASN A N 1
ATOM 1494 C CA . ASN A 1 186 ? -2.536 17.232 12.683 1.00 95.44 186 ASN A CA 1
ATOM 1495 C C . ASN A 1 186 ? -3.908 16.577 12.528 1.00 95.44 186 ASN A C 1
ATOM 1497 O O . ASN A 1 186 ? -4.037 15.365 12.674 1.00 95.44 186 ASN A O 1
ATOM 1501 N N . THR A 1 187 ? -4.928 17.377 12.226 1.00 97.81 187 THR A N 1
ATOM 1502 C CA . THR A 1 187 ? -6.270 16.879 11.910 1.00 97.81 187 THR A CA 1
ATOM 1503 C C . THR A 1 187 ? -6.633 17.286 10.492 1.00 97.81 187 THR A C 1
ATOM 1505 O O . THR A 1 187 ? -6.581 18.464 10.146 1.00 97.81 187 THR A O 1
ATOM 1508 N N . SER A 1 188 ? -7.027 16.303 9.692 1.00 97.81 188 SER A N 1
ATOM 1509 C CA . SER A 1 188 ? -7.588 16.485 8.358 1.00 97.81 188 SER A CA 1
ATOM 1510 C C . SER A 1 188 ? -9.055 16.070 8.371 1.00 97.81 188 SER A C 1
ATOM 1512 O O . SER A 1 188 ? -9.383 14.976 8.833 1.00 97.81 188 SER A O 1
ATOM 1514 N N . ILE A 1 189 ? -9.922 16.943 7.861 1.00 97.38 189 ILE A N 1
ATOM 1515 C CA . ILE A 1 189 ? -11.365 16.715 7.735 1.00 97.38 189 ILE A CA 1
ATOM 1516 C C . ILE A 1 189 ? -11.699 16.688 6.248 1.00 97.38 189 ILE A C 1
ATOM 1518 O O . ILE A 1 189 ? -11.251 17.554 5.496 1.00 97.38 189 ILE A O 1
ATOM 1522 N N . TYR A 1 190 ? -12.475 15.691 5.839 1.00 94.44 190 TYR A N 1
ATOM 1523 C CA . TYR A 1 190 ? -12.858 15.482 4.451 1.00 94.44 190 TYR A CA 1
ATOM 1524 C C . TYR A 1 190 ? -14.370 15.588 4.303 1.00 94.44 190 TYR A C 1
ATOM 1526 O O . TYR A 1 190 ? -15.137 14.902 4.983 1.00 94.44 190 TYR A O 1
ATOM 1534 N N . GLU A 1 191 ? -14.786 16.432 3.368 1.00 92.25 191 GLU A N 1
ATOM 1535 C CA . GLU A 1 191 ? -16.176 16.587 2.969 1.00 92.25 191 GLU A CA 1
ATOM 1536 C C . GLU A 1 191 ? -16.364 15.990 1.578 1.00 92.25 191 GLU A C 1
ATOM 1538 O O . GLU A 1 191 ? -15.545 16.185 0.678 1.00 92.25 191 GLU A O 1
ATOM 1543 N N . TYR A 1 192 ? -17.450 15.244 1.411 1.00 87.31 192 TYR A N 1
ATOM 1544 C CA . TYR A 1 192 ? -17.790 14.586 0.157 1.00 87.31 192 TYR A CA 1
ATOM 1545 C C . TYR A 1 192 ? -19.104 15.145 -0.366 1.00 87.31 192 TYR A C 1
ATOM 1547 O O . TYR A 1 192 ? -20.010 15.450 0.414 1.00 87.31 192 TYR A O 1
ATOM 1555 N N . ASP A 1 193 ? -19.217 15.248 -1.691 1.00 83.81 193 ASP A N 1
ATOM 1556 C CA . ASP A 1 193 ? -20.475 15.628 -2.323 1.00 83.81 193 ASP A CA 1
ATOM 1557 C C . ASP A 1 193 ? -21.551 14.585 -1.984 1.00 83.81 193 ASP A C 1
ATOM 1559 O O . ASP A 1 193 ? -21.385 13.384 -2.197 1.00 83.81 193 ASP A O 1
ATOM 1563 N N . THR A 1 194 ? -22.650 15.058 -1.405 1.00 76.31 194 THR A N 1
ATOM 1564 C CA . THR A 1 194 ? -23.796 14.229 -1.015 1.00 76.31 194 THR A CA 1
ATOM 1565 C C . THR A 1 194 ? -24.859 14.167 -2.107 1.00 76.31 194 THR A C 1
ATOM 1567 O O . THR A 1 194 ? -25.827 13.410 -1.987 1.00 76.31 194 THR A O 1
ATOM 1570 N N . LYS A 1 195 ? -24.701 14.937 -3.190 1.00 76.75 195 LYS A N 1
ATOM 1571 C CA . LYS A 1 195 ? -25.586 14.866 -4.346 1.00 76.75 195 LYS A CA 1
ATOM 1572 C C . LYS A 1 195 ? -25.275 13.586 -5.111 1.00 76.75 195 LYS A C 1
ATOM 1574 O O . LYS A 1 195 ? -24.160 13.376 -5.577 1.00 76.75 195 LYS A O 1
ATOM 1579 N N . LYS A 1 196 ? -26.289 12.730 -5.264 1.00 57.25 196 LYS A N 1
ATOM 1580 C CA . LYS A 1 196 ? -26.238 11.598 -6.194 1.00 57.25 196 LYS A CA 1
ATOM 1581 C C . LYS A 1 196 ? -26.006 12.161 -7.596 1.00 57.25 196 LYS A C 1
ATOM 1583 O O . LYS A 1 196 ? -26.941 12.671 -8.207 1.00 57.25 196 LYS A O 1
ATOM 1588 N N . GLN A 1 197 ? -24.776 12.101 -8.094 1.00 47.62 197 GLN A N 1
ATOM 1589 C CA . GLN A 1 197 ? -24.550 12.245 -9.524 1.00 47.62 197 GLN A CA 1
ATOM 1590 C C . GLN A 1 197 ? -25.057 10.954 -10.160 1.00 47.62 197 GLN A C 1
ATOM 1592 O O . GLN A 1 197 ? -24.438 9.900 -10.027 1.00 47.62 197 GLN A O 1
ATOM 1597 N N . SER A 1 198 ? -26.253 11.023 -10.743 1.00 39.44 198 SER A N 1
ATOM 1598 C CA . SER A 1 198 ? -26.764 9.996 -11.641 1.00 39.44 198 SER A CA 1
ATOM 1599 C C . SER A 1 198 ? -25.752 9.828 -12.772 1.00 39.44 198 SER A C 1
ATOM 1601 O O . SER A 1 198 ? -25.500 10.786 -13.504 1.00 39.44 198 SER A O 1
ATOM 1603 N N . ILE A 1 199 ? -25.142 8.649 -12.858 1.00 40.47 199 ILE A N 1
ATOM 1604 C CA . ILE A 1 199 ? -24.434 8.191 -14.057 1.00 40.47 199 ILE A CA 1
ATOM 1605 C C . ILE A 1 199 ? -25.454 7.450 -14.911 1.00 40.47 199 ILE A C 1
ATOM 1607 O O . ILE A 1 199 ? -26.218 6.657 -14.312 1.00 40.47 199 ILE A O 1
#

Radius of gyration: 20.3 Å; chains: 1; bounding box: 61×37×46 Å